Protein AF-A0A7Y0GGA9-F1 (afdb_monomer_lite)

Sequence (198 aa):
MLNADLYSVDFFDLQLRFAAKVAELSGLPFTETVGSHTNIYVRLGMGPRLDHTNPDWLEYVSALATARNPTAWTYEVHRRRAHLPTGPEVAASVGCFSYAHFGPNRVRLHFHAGSHLLESPLSIANESLRRRELTTLLSQVATLGSDVQVVGASWLYNLSSYRRLFPEPYISSLVDVNYLDRRIDSAELLPVLSCCLA

Foldseek 3Di:
DPQLPQDDLVVLVVLLVVLVVVCVVVVDDSLVSSQQVGLLCLLLQVDAHDDPPRPVSVVLSVCLVVDPDNSVSSSVSSVVRSPHDRHADWPDFFVQWTWGDDPDQEIEIDGHQDPDDPDTCLDPVNLVVLLVSVVVRVVVQPVVDLSHWYFYDDPCLVPPSVVVSDDPVQNVQADDDPSPPVVDDPPPHTRTPNDPDD

pLDDT: mean 83.12, std 19.21, range [24.25, 97.88]

Radius of gyration: 18.75 Å; chains: 1; bounding box: 47×40×48 Å

Secondary structure (DSSP, 8-state):
-----PPPHHHHHHHHHHHHHHHHHH---HHHHHHHHSSHHHHTTS-SS--TT-HHHHHHHHHHHH-SSHHHHHHHHHHHHTTS--SSPEEEEETTEEEEE-STTEEEEEE---TT-SS-TTSGGGHHHHHHHHHHHHHHHHTT-TTPEEEE--GGGGSHHHHTTS-HHHHHH-----TT-TT--TTSSS-B------

Structure (mmCIF, N/CA/C/O backbone):
data_AF-A0A7Y0GGA9-F1
#
_entry.id   AF-A0A7Y0GGA9-F1
#
loop_
_atom_site.group_PDB
_atom_site.id
_atom_site.type_symbol
_atom_site.label_atom_id
_atom_site.label_alt_id
_atom_site.label_comp_id
_atom_site.label_asym_id
_atom_site.label_entity_id
_atom_site.label_seq_id
_atom_site.pdbx_PDB_ins_code
_atom_site.Cartn_x
_atom_site.Cartn_y
_atom_site.Cartn_z
_atom_site.occupancy
_atom_site.B_iso_or_equiv
_atom_site.auth_seq_id
_atom_site.auth_comp_id
_atom_site.auth_asym_id
_atom_site.auth_atom_id
_atom_site.pdbx_PDB_model_num
ATOM 1 N N . MET A 1 1 ? 3.619 21.999 4.319 1.00 31.81 1 MET A N 1
ATOM 2 C CA . MET A 1 1 ? 4.298 21.117 3.347 1.00 31.81 1 MET A CA 1
ATOM 3 C C . MET A 1 1 ? 4.645 19.834 4.071 1.00 31.81 1 MET A C 1
ATOM 5 O O . MET A 1 1 ? 5.523 19.864 4.921 1.00 31.81 1 MET A O 1
ATOM 9 N N . LEU A 1 2 ? 3.912 18.750 3.823 1.00 38.50 2 LEU A N 1
ATOM 10 C CA . LEU A 1 2 ? 4.356 17.427 4.258 1.00 38.50 2 LEU A CA 1
ATOM 11 C C . LEU A 1 2 ? 5.571 17.086 3.392 1.00 38.50 2 LEU A C 1
ATOM 13 O O . LEU A 1 2 ? 5.448 17.061 2.168 1.00 38.50 2 LEU A O 1
ATOM 17 N N . ASN A 1 3 ? 6.743 16.911 4.004 1.00 39.84 3 ASN A N 1
ATOM 18 C CA . ASN A 1 3 ? 7.855 16.260 3.321 1.00 39.84 3 ASN A CA 1
ATOM 19 C C . ASN A 1 3 ? 7.324 14.904 2.864 1.00 39.84 3 ASN A C 1
ATOM 21 O O . ASN A 1 3 ? 6.917 14.095 3.693 1.00 39.84 3 ASN A O 1
ATOM 25 N N . ALA A 1 4 ? 7.258 14.683 1.555 1.00 53.88 4 ALA A N 1
ATOM 26 C CA . ALA A 1 4 ? 7.054 13.341 1.055 1.00 53.88 4 ALA A CA 1
ATOM 27 C C . ALA A 1 4 ? 8.272 12.534 1.500 1.00 53.88 4 ALA A C 1
ATOM 29 O O . ALA A 1 4 ? 9.383 12.791 1.029 1.00 53.88 4 ALA A O 1
ATOM 30 N N . ASP A 1 5 ? 8.081 11.632 2.460 1.00 64.88 5 ASP A N 1
ATOM 31 C CA . ASP A 1 5 ? 9.148 10.756 2.921 1.00 64.88 5 ASP A CA 1
ATOM 32 C C . ASP A 1 5 ? 9.685 9.993 1.711 1.00 64.88 5 ASP A C 1
ATOM 34 O O . ASP A 1 5 ? 9.001 9.172 1.090 1.00 64.88 5 ASP A O 1
ATOM 38 N N . LEU A 1 6 ? 10.917 10.319 1.324 1.00 82.50 6 LEU A N 1
ATOM 39 C CA . LEU A 1 6 ? 11.583 9.621 0.243 1.00 82.50 6 LEU A CA 1
ATOM 40 C C . LEU A 1 6 ? 11.847 8.189 0.707 1.00 82.50 6 LEU A C 1
ATOM 42 O O . LEU A 1 6 ? 12.610 7.961 1.644 1.00 82.50 6 LEU A O 1
ATOM 46 N N . TYR A 1 7 ? 11.237 7.218 0.028 1.00 88.69 7 TYR A N 1
ATOM 47 C CA . TYR A 1 7 ? 11.638 5.821 0.154 1.00 88.69 7 TYR A CA 1
ATOM 48 C C . TYR A 1 7 ? 13.129 5.666 -0.139 1.00 88.69 7 TYR A C 1
ATOM 50 O O . TYR A 1 7 ? 13.658 6.331 -1.028 1.00 88.69 7 TYR A O 1
ATOM 58 N N . SER A 1 8 ? 13.802 4.774 0.588 1.00 91.81 8 SER A N 1
ATOM 59 C CA . SER A 1 8 ? 15.215 4.484 0.356 1.00 91.81 8 SER A CA 1
ATOM 60 C C . SER A 1 8 ? 15.437 3.789 -0.991 1.00 91.81 8 SER A C 1
ATOM 62 O O . SER A 1 8 ? 14.533 3.179 -1.565 1.00 91.81 8 SER A O 1
ATOM 64 N N . VAL A 1 9 ? 16.676 3.828 -1.482 1.00 94.56 9 VAL A N 1
ATOM 65 C CA . VAL A 1 9 ? 17.087 3.043 -2.658 1.00 94.56 9 VAL A CA 1
ATOM 66 C C . VAL A 1 9 ? 16.848 1.547 -2.416 1.00 94.56 9 VAL A C 1
ATOM 68 O O . VAL A 1 9 ? 16.294 0.867 -3.280 1.00 94.56 9 VAL A O 1
ATOM 71 N N . ASP A 1 10 ? 17.176 1.060 -1.216 1.00 95.06 10 ASP A N 1
ATOM 72 C CA . ASP A 1 10 ? 17.013 -0.346 -0.821 1.00 95.06 10 ASP A CA 1
ATOM 73 C C . ASP A 1 10 ? 15.551 -0.810 -0.847 1.00 95.06 10 ASP A C 1
ATOM 75 O O . ASP A 1 10 ? 15.268 -1.968 -1.152 1.00 95.06 10 ASP A O 1
ATOM 79 N N . PHE A 1 11 ? 14.599 0.090 -0.579 1.00 94.00 11 PHE A N 1
ATOM 80 C CA . PHE A 1 11 ? 13.177 -0.219 -0.713 1.00 94.00 11 PHE A CA 1
ATOM 81 C C . PHE A 1 11 ? 12.815 -0.584 -2.161 1.00 94.00 11 PHE A C 1
ATOM 83 O O . PHE A 1 11 ? 12.106 -1.565 -2.391 1.00 94.00 11 PHE A O 1
ATOM 90 N N . PHE A 1 12 ? 13.307 0.177 -3.144 1.00 96.31 12 PHE A N 1
ATOM 91 C CA . PHE A 1 12 ? 13.051 -0.114 -4.557 1.00 96.31 12 PHE A CA 1
ATOM 92 C C . PHE A 1 12 ? 13.831 -1.331 -5.044 1.00 96.31 12 PHE A C 1
ATOM 94 O O . PHE A 1 12 ? 13.284 -2.134 -5.796 1.00 96.31 12 PHE A O 1
ATOM 101 N N . ASP A 1 13 ? 15.068 -1.504 -4.583 1.00 97.62 13 ASP A N 1
ATOM 102 C CA . ASP A 1 13 ? 15.868 -2.693 -4.877 1.00 97.62 13 ASP A CA 1
ATOM 103 C C . ASP A 1 13 ? 15.143 -3.977 -4.451 1.00 97.62 13 ASP A C 1
ATOM 105 O O . ASP A 1 13 ? 14.971 -4.892 -5.259 1.00 97.62 13 ASP A O 1
ATOM 109 N N . LEU A 1 14 ? 14.632 -4.015 -3.216 1.00 97.44 14 LEU A N 1
ATOM 110 C CA . LEU A 1 14 ? 13.884 -5.158 -2.700 1.00 97.44 14 LEU A CA 1
ATOM 111 C C . LEU A 1 14 ? 12.649 -5.473 -3.558 1.00 97.44 14 LEU A C 1
ATOM 113 O O . LEU A 1 14 ? 12.418 -6.632 -3.901 1.00 97.44 14 LEU A O 1
ATOM 117 N N . GLN A 1 15 ? 11.874 -4.451 -3.932 1.00 96.88 15 GLN A N 1
ATOM 118 C CA . GLN A 1 15 ? 10.674 -4.612 -4.764 1.00 96.88 15 GLN A CA 1
ATOM 119 C C . GLN A 1 15 ? 11.016 -5.175 -6.149 1.00 96.88 15 GLN A C 1
ATOM 121 O O . GLN A 1 15 ? 10.343 -6.085 -6.631 1.00 96.88 15 GLN A O 1
ATOM 126 N N . LEU A 1 16 ? 12.077 -4.671 -6.785 1.00 97.88 16 LEU A N 1
ATOM 127 C CA . LEU A 1 16 ? 12.509 -5.141 -8.103 1.00 97.88 16 LEU A CA 1
ATOM 128 C C . LEU A 1 16 ? 13.062 -6.569 -8.043 1.00 97.88 16 LEU A C 1
ATOM 130 O O . LEU A 1 16 ? 12.742 -7.378 -8.911 1.00 97.88 16 LEU A O 1
ATOM 134 N N . ARG A 1 17 ? 13.828 -6.924 -7.003 1.00 97.81 17 ARG A N 1
ATOM 135 C CA . ARG A 1 17 ? 14.287 -8.309 -6.792 1.00 97.81 17 ARG A CA 1
ATOM 136 C C . ARG A 1 17 ? 13.120 -9.263 -6.570 1.00 97.81 17 ARG A C 1
ATOM 138 O O . ARG A 1 17 ? 13.115 -10.359 -7.125 1.00 97.81 17 ARG A O 1
ATOM 145 N N . PHE A 1 18 ? 12.119 -8.839 -5.800 1.00 96.62 18 PHE A N 1
ATOM 146 C CA . PHE A 1 18 ? 10.898 -9.612 -5.610 1.00 96.62 18 PHE A CA 1
ATOM 147 C C . PHE A 1 18 ? 10.167 -9.834 -6.941 1.00 96.62 18 PHE A C 1
ATOM 149 O O . PHE A 1 18 ? 9.884 -10.977 -7.295 1.00 96.62 18 PHE A O 1
ATOM 156 N N . ALA A 1 19 ? 9.945 -8.776 -7.727 1.00 95.94 19 ALA A N 1
ATOM 157 C CA . ALA A 1 19 ? 9.321 -8.881 -9.047 1.00 95.94 19 ALA A CA 1
ATOM 158 C C . ALA A 1 19 ? 10.101 -9.795 -10.004 1.00 95.94 19 ALA A C 1
ATOM 160 O O . ALA A 1 19 ? 9.496 -10.587 -10.728 1.00 95.94 19 ALA A O 1
ATOM 161 N N . ALA A 1 20 ? 11.435 -9.727 -9.984 1.00 96.88 20 ALA A N 1
ATOM 162 C CA . ALA A 1 20 ? 12.292 -10.604 -10.775 1.00 96.88 20 ALA A CA 1
ATOM 163 C C . ALA A 1 20 ? 12.118 -12.073 -10.369 1.00 96.88 20 ALA A C 1
ATOM 165 O O . ALA A 1 20 ? 11.975 -12.933 -11.237 1.00 96.88 20 ALA A O 1
ATOM 166 N N . LYS A 1 21 ? 12.046 -12.362 -9.062 1.00 97.56 21 LYS A N 1
ATOM 167 C CA . LYS A 1 21 ? 11.815 -13.731 -8.593 1.00 97.56 21 LYS A CA 1
ATOM 168 C C . LYS A 1 21 ? 10.428 -14.247 -8.974 1.00 97.56 21 LYS A C 1
ATOM 170 O O . LYS A 1 21 ? 10.293 -15.404 -9.359 1.00 97.56 21 LYS A O 1
ATOM 175 N N . VAL A 1 22 ? 9.404 -13.396 -8.909 1.00 94.75 22 VAL A N 1
ATOM 176 C CA . VAL A 1 22 ? 8.057 -13.745 -9.383 1.00 94.75 22 VAL A CA 1
ATOM 177 C C . VAL A 1 22 ? 8.068 -14.037 -10.884 1.00 94.75 22 VAL A C 1
ATOM 179 O O . VAL A 1 22 ? 7.475 -15.028 -11.300 1.00 94.75 22 VAL A O 1
ATOM 182 N N . ALA A 1 23 ? 8.759 -13.229 -11.692 1.00 95.25 23 ALA A N 1
ATOM 183 C CA . ALA A 1 23 ? 8.870 -13.444 -13.137 1.00 95.25 23 ALA A CA 1
ATOM 184 C C . ALA A 1 23 ? 9.525 -14.795 -13.458 1.00 95.25 23 ALA A C 1
ATOM 186 O O . ALA A 1 23 ? 8.991 -15.565 -14.249 1.00 95.25 23 ALA A O 1
ATOM 187 N N . GLU A 1 24 ? 10.623 -15.125 -12.771 1.00 97.38 24 GLU A N 1
ATOM 188 C CA . GLU A 1 24 ? 11.303 -16.420 -12.896 1.00 97.38 24 GLU A CA 1
ATOM 189 C C . GLU A 1 24 ? 10.367 -17.599 -12.583 1.00 97.38 24 GLU A C 1
ATOM 191 O O . GLU A 1 24 ? 10.325 -18.570 -13.333 1.00 97.38 24 GLU A O 1
ATOM 196 N N . LEU A 1 25 ? 9.604 -17.517 -11.487 1.00 95.94 25 LEU A N 1
ATOM 197 C CA . LEU A 1 25 ? 8.751 -18.617 -11.024 1.00 95.94 25 LEU A CA 1
ATOM 198 C C . LEU A 1 25 ? 7.447 -18.768 -11.818 1.00 95.94 25 LEU A C 1
ATOM 200 O O . LEU A 1 25 ? 6.910 -19.869 -11.897 1.00 95.94 25 LEU A O 1
ATOM 204 N N . SER A 1 26 ? 6.915 -17.675 -12.366 1.00 92.75 26 SER A N 1
ATOM 205 C CA . SER A 1 26 ? 5.626 -17.660 -13.075 1.00 92.75 26 SER A CA 1
ATOM 206 C C . SER A 1 26 ? 5.755 -17.713 -14.598 1.00 92.75 26 SER A C 1
ATOM 208 O O . SER A 1 26 ? 4.771 -17.988 -15.279 1.00 92.75 26 SER A O 1
ATOM 210 N N . GLY A 1 27 ? 6.939 -17.419 -15.144 1.00 93.75 27 GLY A N 1
ATOM 211 C CA . GLY A 1 27 ? 7.149 -17.237 -16.581 1.00 93.75 27 GLY A CA 1
ATOM 212 C C . GLY A 1 27 ? 6.591 -15.921 -17.140 1.00 93.75 27 GLY A C 1
ATOM 213 O O . GLY A 1 27 ? 6.660 -15.704 -18.349 1.00 93.75 27 GLY A O 1
ATOM 214 N N . LEU A 1 28 ? 6.046 -15.039 -16.293 1.00 93.31 28 LEU A N 1
ATOM 215 C CA . LEU A 1 28 ? 5.552 -13.726 -16.711 1.00 93.31 28 LEU A CA 1
ATOM 216 C C . LEU A 1 28 ? 6.708 -12.757 -17.028 1.00 93.31 28 LEU A C 1
ATOM 218 O O . LEU A 1 28 ? 7.781 -12.854 -16.425 1.00 93.31 28 LEU A O 1
ATOM 222 N N . PRO A 1 29 ? 6.502 -11.766 -17.917 1.00 94.31 29 PRO A N 1
ATOM 223 C CA . PRO A 1 29 ? 7.487 -10.720 -18.175 1.00 94.31 29 PRO A CA 1
ATOM 224 C C . PRO A 1 29 ? 7.837 -9.915 -16.916 1.00 94.31 29 PRO A C 1
ATOM 226 O O . PRO A 1 29 ? 6.960 -9.515 -16.153 1.00 94.31 29 PRO A O 1
ATOM 229 N N . PHE A 1 30 ? 9.118 -9.578 -16.739 1.00 94.88 30 PHE A N 1
ATOM 230 C CA . PHE A 1 30 ? 9.590 -8.798 -15.585 1.00 94.88 30 PHE A CA 1
ATOM 231 C C . PHE A 1 30 ? 8.845 -7.465 -15.400 1.00 94.88 30 PHE A C 1
ATOM 233 O O . PHE A 1 30 ? 8.456 -7.111 -14.294 1.00 94.88 30 PHE A O 1
ATOM 240 N N . THR A 1 31 ? 8.599 -6.718 -16.475 1.00 92.50 31 THR A N 1
ATOM 241 C CA . THR A 1 31 ? 7.868 -5.442 -16.399 1.00 92.50 31 THR A CA 1
ATOM 242 C C . THR A 1 31 ? 6.407 -5.626 -15.986 1.00 92.50 31 THR A C 1
ATOM 244 O O . THR A 1 31 ? 5.852 -4.783 -15.277 1.00 92.50 31 THR A O 1
ATOM 247 N N . GLU A 1 32 ? 5.794 -6.749 -16.365 1.00 92.44 32 GLU A N 1
ATOM 248 C CA . GLU A 1 32 ? 4.447 -7.112 -15.937 1.00 92.44 32 GLU A CA 1
ATOM 249 C C . GLU A 1 32 ? 4.421 -7.441 -14.443 1.00 92.44 32 GLU A C 1
ATOM 251 O O . GLU A 1 32 ? 3.549 -6.943 -13.724 1.00 92.44 32 GLU A O 1
ATOM 256 N N . THR A 1 33 ? 5.396 -8.205 -13.939 1.00 94.06 33 THR A N 1
ATOM 257 C CA . THR A 1 33 ? 5.481 -8.533 -12.507 1.00 94.06 33 THR A CA 1
ATOM 258 C C . THR A 1 33 ? 5.815 -7.316 -11.652 1.00 94.06 33 THR A C 1
ATOM 260 O O . THR A 1 33 ? 5.278 -7.188 -10.553 1.00 94.06 33 THR A O 1
ATOM 263 N N . VAL A 1 34 ? 6.604 -6.364 -12.161 1.00 95.62 34 VAL A N 1
ATOM 264 C CA . VAL A 1 34 ? 6.869 -5.087 -11.479 1.00 95.62 34 VAL A CA 1
ATOM 265 C C . VAL A 1 34 ? 5.568 -4.323 -11.224 1.00 95.62 34 VAL A C 1
ATOM 267 O O . VAL A 1 34 ? 5.341 -3.876 -10.102 1.00 95.62 34 VAL A O 1
ATOM 270 N N . GLY A 1 35 ? 4.669 -4.220 -12.205 1.00 91.56 35 GLY A N 1
ATOM 271 C CA . GLY A 1 35 ? 3.373 -3.560 -12.002 1.00 91.56 35 GLY A CA 1
ATOM 272 C C . GLY A 1 35 ? 2.405 -4.370 -11.149 1.00 91.56 35 GLY A C 1
ATOM 273 O O . GLY A 1 35 ? 1.732 -3.833 -10.271 1.00 91.56 35 GLY A O 1
ATOM 274 N N . SER A 1 36 ? 2.304 -5.668 -11.420 1.00 88.81 36 SER A N 1
ATOM 275 C CA . SER A 1 36 ? 1.258 -6.504 -10.836 1.00 88.81 36 SER A CA 1
ATOM 276 C C . SER A 1 36 ? 1.584 -7.021 -9.435 1.00 88.81 36 SER A C 1
ATOM 278 O O . SER A 1 36 ? 0.664 -7.204 -8.645 1.00 88.81 36 SER A O 1
ATOM 280 N N . HIS A 1 37 ? 2.850 -7.202 -9.075 1.00 90.06 37 HIS A N 1
ATOM 281 C CA . HIS A 1 37 ? 3.231 -7.841 -7.810 1.00 90.06 37 HIS A CA 1
ATOM 282 C C . HIS A 1 37 ? 3.946 -6.904 -6.836 1.00 90.06 37 HIS A C 1
ATOM 284 O O . HIS A 1 37 ? 4.253 -7.304 -5.717 1.00 90.06 37 HIS A O 1
ATOM 290 N N . THR A 1 38 ? 4.185 -5.650 -7.218 1.00 93.19 38 THR A N 1
ATOM 291 C CA . THR A 1 38 ? 4.813 -4.658 -6.339 1.00 93.19 38 THR A CA 1
ATOM 292 C C . THR A 1 38 ? 3.939 -3.421 -6.191 1.00 93.19 38 THR A C 1
ATOM 294 O O . THR A 1 38 ? 2.960 -3.223 -6.907 1.00 93.19 38 THR A O 1
ATOM 297 N N . ASN A 1 39 ? 4.333 -2.539 -5.275 1.00 89.06 39 ASN A N 1
ATOM 298 C CA . ASN A 1 39 ? 3.688 -1.239 -5.111 1.00 89.06 39 ASN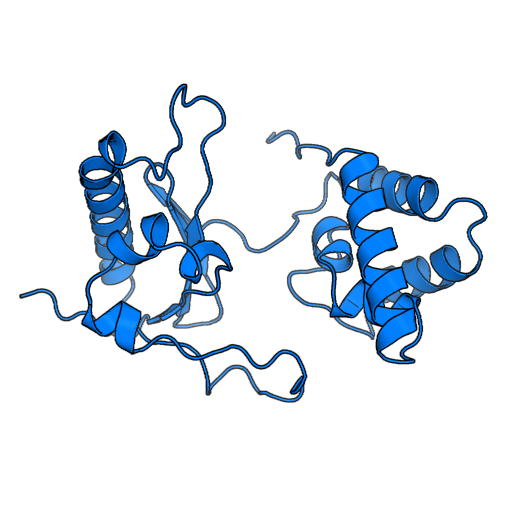 A CA 1
ATOM 299 C C . ASN A 1 39 ? 4.361 -0.126 -5.933 1.00 89.06 39 ASN A C 1
ATOM 301 O O . ASN A 1 39 ? 4.064 1.043 -5.694 1.00 89.06 39 ASN A O 1
ATOM 305 N N . ILE A 1 40 ? 5.263 -0.447 -6.872 1.00 94.62 40 ILE A N 1
ATOM 306 C CA . ILE A 1 40 ? 6.051 0.554 -7.610 1.00 94.62 40 ILE A CA 1
ATOM 307 C C . ILE A 1 40 ? 5.149 1.565 -8.323 1.00 94.62 40 ILE A C 1
ATOM 309 O O . ILE A 1 40 ? 5.354 2.758 -8.138 1.00 94.62 40 ILE A O 1
ATOM 313 N N . TYR A 1 41 ? 4.098 1.131 -9.025 1.00 94.31 41 TYR A N 1
ATOM 314 C CA . TYR A 1 41 ? 3.152 2.040 -9.695 1.00 94.31 41 TYR A CA 1
ATOM 315 C C . TYR A 1 41 ? 2.614 3.135 -8.755 1.00 94.31 41 TYR A C 1
ATOM 317 O O . TYR A 1 41 ? 2.662 4.330 -9.049 1.00 94.31 41 TYR A O 1
ATOM 325 N N . VAL A 1 42 ? 2.150 2.724 -7.571 1.00 89.62 42 VAL A N 1
ATOM 326 C CA . VAL A 1 42 ? 1.587 3.636 -6.568 1.00 89.62 42 VAL A CA 1
ATOM 327 C C . VAL A 1 42 ? 2.679 4.512 -5.955 1.00 89.62 42 VAL A C 1
ATOM 329 O O . VAL A 1 42 ? 2.461 5.702 -5.738 1.00 89.62 42 VAL A O 1
ATOM 332 N N . ARG A 1 43 ? 3.864 3.948 -5.682 1.00 91.25 43 ARG A N 1
ATOM 333 C CA . ARG A 1 43 ? 4.995 4.679 -5.083 1.00 91.25 43 ARG A CA 1
ATOM 334 C C . ARG A 1 43 ? 5.643 5.677 -6.025 1.00 91.25 43 ARG A C 1
ATOM 336 O O . ARG A 1 43 ? 6.183 6.663 -5.547 1.00 91.25 43 ARG A O 1
ATOM 343 N N . LEU A 1 44 ? 5.521 5.472 -7.329 1.00 93.56 44 LEU A N 1
ATOM 344 C CA . LEU A 1 44 ? 5.900 6.461 -8.327 1.00 93.56 44 LEU A CA 1
ATOM 345 C C . LEU A 1 44 ? 4.800 7.507 -8.568 1.00 93.56 44 LEU A C 1
ATOM 347 O O . LEU A 1 44 ? 4.965 8.351 -9.438 1.00 93.56 44 LEU A O 1
ATOM 351 N N . GLY A 1 45 ? 3.680 7.488 -7.838 1.00 90.88 45 GLY A N 1
ATOM 352 C CA . GLY A 1 45 ? 2.631 8.504 -7.978 1.00 90.88 45 GLY A CA 1
ATOM 353 C C . GLY A 1 45 ? 1.923 8.447 -9.334 1.00 90.88 45 GLY A C 1
ATOM 354 O O . GLY A 1 45 ? 1.626 9.484 -9.920 1.00 90.88 45 GLY A O 1
ATOM 355 N N . MET A 1 46 ? 1.707 7.247 -9.882 1.00 91.88 46 MET A N 1
ATOM 356 C CA . MET A 1 46 ? 0.972 7.049 -11.145 1.00 91.88 46 MET A CA 1
ATOM 357 C C . MET A 1 46 ? -0.522 6.771 -10.913 1.00 91.88 46 MET A C 1
ATOM 359 O O . MET A 1 46 ? -1.285 6.567 -11.851 1.00 91.88 46 MET A O 1
ATOM 363 N N . GLY A 1 47 ? -0.963 6.783 -9.654 1.00 86.69 47 GLY A N 1
ATOM 364 C CA . GLY A 1 47 ? -2.355 6.594 -9.256 1.00 86.69 47 GLY A CA 1
ATOM 365 C C . GLY A 1 47 ? -2.533 5.489 -8.211 1.00 86.69 47 GLY A C 1
ATOM 366 O O . GLY A 1 47 ? -1.569 4.833 -7.810 1.00 86.69 47 GLY A O 1
ATOM 367 N N . PRO A 1 48 ? -3.773 5.271 -7.741 1.00 78.19 48 PRO A N 1
ATOM 368 C CA . PRO A 1 48 ? -4.062 4.346 -6.643 1.00 78.19 48 PRO A CA 1
ATOM 369 C C . PRO A 1 48 ? -4.128 2.873 -7.073 1.00 78.19 48 PRO A C 1
ATOM 371 O O . PRO A 1 48 ? -4.108 1.987 -6.217 1.00 78.19 48 PRO A O 1
ATOM 374 N N . ARG A 1 49 ? -4.240 2.597 -8.377 1.00 82.44 49 ARG A N 1
ATOM 375 C CA . ARG A 1 49 ? -4.286 1.251 -8.960 1.00 82.44 49 ARG A CA 1
ATOM 376 C C . ARG A 1 49 ? -3.539 1.240 -10.282 1.00 82.44 49 ARG A C 1
ATOM 378 O O . ARG A 1 49 ? -3.597 2.227 -11.006 1.00 82.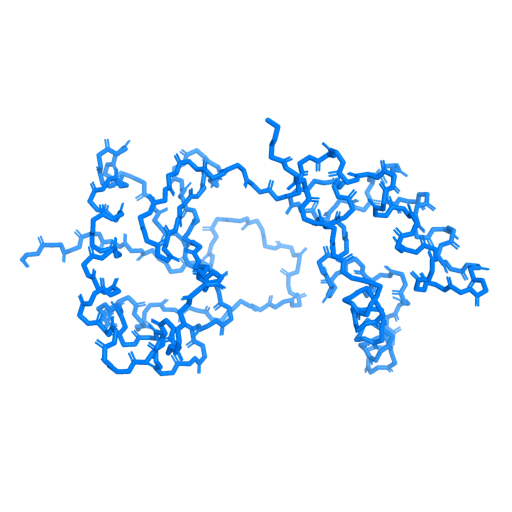44 49 ARG A O 1
ATOM 385 N N . LEU A 1 50 ? -2.883 0.117 -10.568 1.00 87.38 50 LEU A N 1
ATOM 386 C CA . L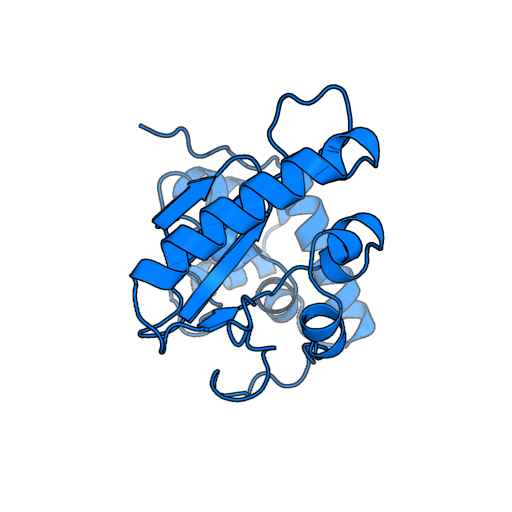EU A 1 50 ? -2.193 -0.110 -11.832 1.00 87.38 50 LEU A CA 1
ATOM 387 C C . LEU A 1 50 ? -3.164 0.065 -13.000 1.00 87.38 50 LEU A C 1
ATOM 389 O O . LEU A 1 50 ? -4.143 -0.672 -13.107 1.00 87.38 50 LEU A O 1
ATOM 393 N N . ASP A 1 51 ? -2.840 1.006 -13.873 1.00 90.12 51 ASP A N 1
ATOM 394 C CA . ASP A 1 51 ? -3.453 1.171 -15.179 1.00 90.12 51 ASP A CA 1
ATOM 395 C C . ASP A 1 51 ? -2.379 0.903 -16.236 1.00 90.12 51 ASP A C 1
ATOM 397 O O . ASP A 1 51 ? -1.400 1.641 -16.360 1.00 90.12 51 ASP A O 1
ATOM 401 N N . HIS A 1 52 ? -2.554 -0.184 -16.987 1.00 89.31 52 HIS A N 1
ATOM 402 C CA . HIS A 1 52 ? -1.620 -0.590 -18.037 1.00 89.31 52 HIS A CA 1
ATOM 403 C C . HIS A 1 52 ? -1.606 0.375 -19.229 1.00 89.31 52 HIS A C 1
ATOM 405 O O . HIS A 1 52 ? -0.694 0.304 -20.047 1.00 89.31 52 HIS A O 1
ATOM 411 N N . THR A 1 53 ? -2.593 1.267 -19.328 1.00 93.25 53 THR A N 1
ATOM 412 C CA . THR A 1 53 ? -2.691 2.284 -20.378 1.00 93.25 53 THR A CA 1
ATOM 413 C C . THR A 1 53 ? -2.128 3.640 -19.953 1.00 93.25 53 THR A C 1
ATOM 415 O O . THR A 1 53 ? -2.026 4.541 -20.784 1.00 93.25 53 THR A O 1
ATOM 418 N N . ASN A 1 54 ? -1.708 3.791 -18.689 1.00 94.19 54 ASN A N 1
ATOM 419 C CA . ASN A 1 54 ? -1.130 5.034 -18.197 1.00 94.19 54 ASN A CA 1
ATOM 420 C C . ASN A 1 54 ? 0.186 5.352 -18.944 1.00 94.19 54 ASN A C 1
ATOM 422 O O . ASN A 1 54 ? 1.122 4.546 -18.893 1.00 94.19 54 ASN A O 1
ATOM 426 N N . PRO A 1 55 ? 0.300 6.519 -19.607 1.00 96.62 55 PRO A N 1
ATOM 427 C CA . PRO A 1 55 ? 1.483 6.869 -20.391 1.00 96.62 55 PRO A CA 1
ATOM 428 C C . PRO A 1 55 ? 2.762 6.955 -19.546 1.00 96.62 55 PRO A C 1
ATOM 430 O O . PRO A 1 55 ? 3.800 6.463 -19.984 1.00 96.62 55 PRO A O 1
ATOM 433 N N . ASP A 1 56 ? 2.686 7.479 -18.317 1.00 96.00 56 ASP A N 1
ATOM 434 C CA . ASP A 1 56 ? 3.834 7.550 -17.402 1.00 96.00 56 ASP A CA 1
ATOM 435 C C . ASP A 1 56 ? 4.328 6.147 -17.023 1.00 96.00 56 ASP A C 1
ATOM 437 O O . ASP A 1 56 ? 5.529 5.905 -16.873 1.00 96.00 56 ASP A O 1
ATOM 441 N N . TRP A 1 57 ? 3.393 5.207 -16.857 1.00 96.62 57 TRP A N 1
ATOM 442 C CA . TRP A 1 57 ? 3.718 3.818 -16.551 1.00 96.62 57 TRP A CA 1
ATOM 443 C C . TRP A 1 57 ? 4.383 3.126 -17.736 1.00 96.62 57 TRP A C 1
ATOM 445 O O . TRP A 1 57 ? 5.405 2.465 -17.556 1.00 96.62 57 TRP A O 1
ATOM 455 N N . LEU A 1 58 ? 3.832 3.306 -18.940 1.00 96.75 58 LEU A N 1
ATOM 456 C CA . LEU A 1 58 ? 4.383 2.757 -20.178 1.00 96.75 58 LEU A CA 1
ATOM 457 C C . LEU A 1 58 ? 5.805 3.273 -20.440 1.00 96.75 58 LEU A C 1
ATOM 459 O O . LEU A 1 58 ? 6.698 2.479 -20.747 1.00 96.75 58 LEU A O 1
ATOM 463 N N . GLU A 1 59 ? 6.041 4.573 -20.250 1.00 97.06 59 GLU A N 1
ATOM 464 C CA . GLU A 1 59 ? 7.377 5.168 -20.345 1.00 97.06 59 GLU A CA 1
ATOM 465 C C . GLU A 1 59 ? 8.331 4.553 -19.312 1.00 97.06 59 GLU A C 1
ATOM 467 O O . GLU A 1 59 ? 9.430 4.105 -19.656 1.00 97.06 59 GLU A O 1
ATOM 472 N N . TYR A 1 60 ? 7.891 4.464 -18.053 1.00 97.69 60 TYR A N 1
ATOM 473 C CA . TYR A 1 60 ? 8.689 3.894 -16.974 1.00 97.69 60 TYR A CA 1
ATOM 474 C C . TYR A 1 60 ? 9.108 2.448 -17.259 1.00 97.69 60 TYR A C 1
ATOM 476 O O . TYR A 1 60 ? 10.298 2.140 -17.153 1.00 97.69 60 TYR A O 1
ATOM 484 N N . VAL A 1 61 ? 8.176 1.563 -17.634 1.00 96.25 61 VAL A N 1
ATOM 485 C CA . VAL A 1 61 ? 8.498 0.145 -17.868 1.00 96.25 61 VAL A CA 1
ATOM 486 C C . VAL A 1 61 ? 9.341 -0.063 -19.124 1.00 96.25 61 VAL A C 1
ATOM 488 O O . VAL A 1 61 ? 10.206 -0.939 -19.126 1.00 96.25 61 VAL A O 1
ATOM 491 N N . SER A 1 62 ? 9.156 0.764 -20.158 1.00 95.81 62 SER A N 1
ATOM 492 C CA . SER A 1 62 ? 10.002 0.743 -21.357 1.00 95.81 62 SER A CA 1
ATOM 493 C C . SER A 1 62 ? 11.450 1.111 -21.021 1.00 95.81 62 SER A C 1
ATOM 495 O O . SER A 1 62 ? 12.389 0.433 -21.444 1.00 95.81 62 SER A O 1
ATOM 497 N N . ALA A 1 63 ? 11.651 2.160 -20.220 1.00 96.19 63 ALA A N 1
ATOM 498 C CA . ALA A 1 63 ? 12.981 2.551 -19.764 1.00 96.19 63 ALA A CA 1
ATOM 499 C C . ALA A 1 63 ? 13.582 1.519 -18.794 1.00 96.19 63 ALA A C 1
ATOM 501 O O . ALA A 1 63 ? 14.763 1.186 -18.895 1.00 96.19 63 ALA A O 1
ATOM 502 N N . LEU A 1 64 ? 12.770 0.954 -17.895 1.00 96.50 64 LEU A N 1
ATOM 503 C CA . LEU A 1 64 ? 13.195 -0.070 -16.940 1.00 96.50 64 LEU A CA 1
ATOM 504 C C . LEU A 1 64 ? 13.739 -1.321 -17.644 1.00 96.50 64 LEU A C 1
ATOM 506 O O . LEU A 1 64 ? 14.762 -1.853 -17.220 1.00 96.50 64 LEU A O 1
ATOM 510 N N . ALA A 1 65 ? 13.096 -1.758 -18.732 1.00 92.56 65 ALA A N 1
ATOM 511 C CA . ALA A 1 65 ? 13.486 -2.949 -19.491 1.00 92.56 65 ALA A CA 1
ATOM 512 C C . ALA A 1 65 ? 14.895 -2.866 -20.104 1.00 92.56 65 ALA A C 1
ATOM 514 O O . ALA A 1 65 ? 15.503 -3.893 -20.394 1.00 92.56 65 ALA A O 1
ATOM 515 N N . THR A 1 66 ? 15.420 -1.654 -20.301 1.00 94.06 66 THR A N 1
ATOM 516 C CA . THR A 1 66 ? 16.735 -1.411 -20.917 1.00 94.06 66 THR A CA 1
ATOM 517 C C . THR A 1 66 ? 17.742 -0.783 -19.948 1.00 94.06 66 THR A C 1
ATOM 519 O O . THR A 1 66 ? 18.901 -0.549 -20.302 1.00 94.06 66 THR A O 1
ATOM 522 N N . ALA A 1 67 ? 17.331 -0.515 -18.707 1.00 94.62 67 ALA A N 1
ATOM 523 C CA . ALA A 1 67 ? 18.159 0.156 -17.722 1.00 94.62 67 ALA A CA 1
ATOM 524 C C . ALA A 1 67 ? 19.329 -0.735 -17.279 1.00 94.62 67 ALA A C 1
ATOM 526 O O . ALA A 1 67 ? 19.140 -1.819 -16.735 1.00 94.62 67 ALA A O 1
ATOM 527 N N . ARG A 1 68 ? 20.562 -0.223 -17.406 1.00 94.69 68 ARG A N 1
ATOM 528 C CA . ARG A 1 68 ? 21.766 -0.885 -16.862 1.00 94.69 68 ARG A CA 1
ATOM 529 C C . ARG A 1 68 ? 21.714 -1.064 -15.343 1.00 94.69 68 ARG A C 1
ATOM 531 O O . ARG A 1 68 ? 22.303 -1.997 -14.815 1.00 94.69 68 ARG A O 1
ATOM 538 N N . ASN A 1 69 ? 21.035 -0.150 -14.650 1.00 96.44 69 ASN A N 1
ATOM 539 C CA . ASN A 1 69 ? 20.792 -0.225 -13.214 1.00 96.44 69 ASN A CA 1
ATOM 540 C C . ASN A 1 69 ? 19.306 0.080 -12.932 1.00 96.44 69 ASN A C 1
ATOM 542 O O . ASN A 1 69 ? 18.950 1.247 -12.739 1.00 96.44 69 ASN A O 1
ATOM 546 N N . PRO A 1 70 ? 18.436 -0.950 -12.936 1.00 96.19 70 PRO A N 1
ATOM 547 C CA . PRO A 1 70 ? 16.992 -0.802 -12.728 1.00 96.19 70 PRO A CA 1
ATOM 548 C C . PRO A 1 70 ? 16.621 -0.133 -11.398 1.00 96.19 70 PRO A C 1
ATOM 550 O O . PRO A 1 70 ? 15.699 0.685 -11.348 1.00 96.19 70 PRO A O 1
ATOM 553 N N . THR A 1 71 ? 17.365 -0.438 -10.331 1.00 97.50 71 THR A N 1
ATOM 554 C CA . THR A 1 71 ? 17.175 0.143 -8.996 1.00 97.50 71 THR A CA 1
ATOM 555 C C . THR A 1 71 ? 17.448 1.643 -9.005 1.00 97.50 71 THR A C 1
ATOM 557 O O . THR A 1 71 ? 16.593 2.429 -8.597 1.00 97.50 71 THR A O 1
ATOM 560 N N . ALA A 1 72 ? 18.613 2.061 -9.511 1.00 96.56 72 ALA A N 1
ATOM 561 C CA . ALA A 1 72 ? 18.973 3.476 -9.573 1.00 96.56 72 ALA A CA 1
ATOM 562 C C . ALA A 1 72 ? 18.020 4.266 -10.482 1.00 96.56 72 ALA A C 1
ATOM 564 O O . ALA A 1 72 ? 17.622 5.376 -10.134 1.00 96.56 72 ALA A O 1
ATOM 565 N N . TRP A 1 73 ? 17.611 3.675 -11.610 1.00 97.12 73 TRP A N 1
ATOM 566 C CA . TRP A 1 73 ? 16.607 4.262 -12.497 1.00 97.12 73 TRP A CA 1
ATOM 567 C C . TRP A 1 73 ? 15.273 4.486 -11.777 1.00 97.12 73 TRP A C 1
ATOM 569 O O . TRP A 1 73 ? 14.749 5.597 -11.768 1.00 97.12 73 TRP A O 1
ATOM 579 N N . THR A 1 74 ? 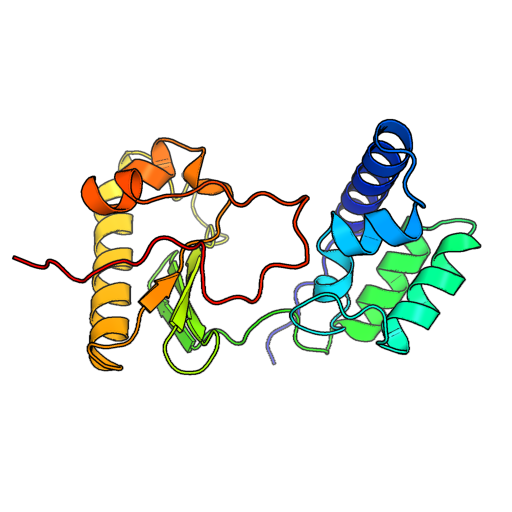14.751 3.454 -11.114 1.00 97.56 74 THR A N 1
ATOM 580 C CA . THR A 1 74 ? 13.470 3.537 -10.397 1.00 97.56 74 THR A CA 1
ATOM 581 C C . THR A 1 74 ? 13.519 4.562 -9.268 1.00 97.56 74 THR A C 1
ATOM 583 O O . THR A 1 74 ? 12.584 5.345 -9.108 1.00 97.56 74 THR A O 1
ATOM 586 N N . TYR A 1 75 ? 14.625 4.615 -8.522 1.00 96.88 75 TYR A N 1
ATOM 587 C CA . TYR A 1 75 ? 14.815 5.611 -7.472 1.00 96.88 75 TYR A CA 1
ATOM 588 C C . TYR A 1 75 ? 14.874 7.047 -8.017 1.00 96.88 75 TYR A C 1
ATOM 590 O O . TYR A 1 75 ? 14.307 7.958 -7.418 1.00 96.88 75 TYR A O 1
ATOM 598 N N . GLU A 1 76 ? 15.511 7.269 -9.168 1.00 96.38 76 GLU A N 1
ATOM 599 C CA . GLU A 1 76 ? 15.533 8.583 -9.820 1.00 96.38 76 GLU A CA 1
ATOM 600 C C . GLU A 1 76 ? 14.124 9.026 -10.243 1.00 96.38 76 GLU A C 1
ATOM 602 O O . GLU A 1 76 ? 13.742 10.174 -10.004 1.00 96.38 76 GLU A O 1
ATOM 607 N N . VAL A 1 77 ? 13.327 8.114 -10.811 1.00 96.44 77 VAL A N 1
ATOM 608 C CA . VAL A 1 77 ? 11.923 8.385 -11.162 1.00 96.44 77 VAL A CA 1
ATOM 609 C C . VAL A 1 77 ? 11.112 8.720 -9.909 1.00 96.44 77 VAL A C 1
ATOM 611 O O . VAL A 1 77 ? 10.393 9.720 -9.903 1.00 96.44 77 VAL A O 1
ATOM 614 N N . HIS A 1 78 ? 11.282 7.956 -8.823 1.00 95.00 78 HIS A N 1
ATOM 615 C CA . HIS A 1 78 ? 10.668 8.255 -7.524 1.00 95.00 78 HIS A CA 1
ATOM 616 C C . HIS A 1 78 ? 11.038 9.656 -7.039 1.00 95.00 78 HIS A C 1
ATOM 618 O O . HIS A 1 78 ? 10.161 10.453 -6.723 1.00 95.00 78 HIS A O 1
ATOM 624 N N . ARG A 1 79 ? 12.328 10.007 -7.051 1.00 95.06 79 ARG A N 1
ATOM 625 C CA . ARG A 1 79 ? 12.801 11.312 -6.573 1.00 95.06 79 ARG A CA 1
ATOM 626 C C . ARG A 1 79 ? 12.194 12.472 -7.367 1.00 95.06 79 ARG A C 1
ATOM 628 O O . ARG A 1 79 ? 11.834 13.486 -6.776 1.00 95.06 79 ARG A O 1
ATOM 635 N N . ARG A 1 80 ? 12.041 12.328 -8.688 1.00 94.75 80 ARG A N 1
ATOM 636 C CA . ARG A 1 80 ? 11.389 13.338 -9.548 1.00 94.75 80 ARG A CA 1
ATOM 637 C C . ARG A 1 80 ? 9.898 13.477 -9.259 1.00 94.75 80 ARG A C 1
ATOM 639 O O . ARG A 1 80 ? 9.354 14.573 -9.358 1.00 94.75 80 ARG A O 1
ATOM 646 N N . ARG A 1 81 ? 9.247 12.376 -8.889 1.00 93.00 81 ARG A N 1
ATOM 647 C CA . ARG A 1 81 ? 7.798 12.289 -8.670 1.00 93.00 81 ARG A CA 1
ATOM 648 C C . ARG A 1 81 ? 7.396 12.362 -7.197 1.00 93.00 81 ARG A C 1
ATOM 650 O O . ARG A 1 81 ? 6.213 12.297 -6.902 1.00 93.00 81 ARG A O 1
ATOM 657 N N . ALA A 1 82 ? 8.342 12.572 -6.281 1.00 88.25 82 ALA A N 1
ATOM 658 C CA . ALA A 1 82 ? 8.100 12.573 -4.837 1.00 88.25 82 ALA A CA 1
ATOM 659 C C . ALA A 1 82 ? 7.078 13.627 -4.377 1.00 88.25 82 ALA A C 1
ATOM 661 O O . ALA A 1 82 ? 6.455 13.469 -3.337 1.00 88.25 82 ALA A O 1
ATOM 662 N N . HIS A 1 83 ? 6.893 14.698 -5.148 1.00 86.31 83 HIS A N 1
ATOM 663 C CA . HIS A 1 83 ? 5.897 15.731 -4.869 1.00 86.31 83 HIS A CA 1
ATOM 664 C C . HIS A 1 83 ? 4.462 15.312 -5.232 1.00 86.31 83 HIS A C 1
ATOM 666 O O . HIS A 1 83 ? 3.516 15.987 -4.830 1.00 86.31 83 HIS A O 1
ATOM 672 N N . LEU A 1 84 ? 4.289 14.236 -6.004 1.00 87.88 84 LEU A N 1
ATOM 673 C CA . LEU A 1 84 ? 2.978 13.722 -6.375 1.00 87.88 84 LEU A CA 1
ATOM 674 C C . LEU A 1 84 ? 2.397 12.891 -5.223 1.00 87.88 84 LEU A C 1
ATOM 676 O O . LEU A 1 84 ? 3.128 12.137 -4.573 1.00 87.88 84 LEU A O 1
ATOM 680 N N . PRO A 1 85 ? 1.082 12.984 -4.969 1.00 77.56 85 PRO A N 1
ATOM 681 C CA . PRO A 1 85 ? 0.440 12.171 -3.949 1.00 77.56 85 PRO A CA 1
ATOM 682 C C . PRO A 1 85 ? 0.585 10.682 -4.288 1.00 77.56 85 PRO A C 1
ATOM 684 O O . PRO A 1 85 ? 0.320 10.248 -5.411 1.00 77.56 85 PRO A O 1
ATOM 687 N N . THR A 1 86 ? 0.995 9.886 -3.298 1.00 75.81 86 THR A N 1
ATOM 688 C CA . THR A 1 86 ? 1.084 8.428 -3.432 1.00 75.81 86 THR A CA 1
ATOM 689 C C . THR A 1 86 ? 0.001 7.767 -2.584 1.00 75.81 86 THR A C 1
ATOM 691 O O . THR A 1 86 ? 0.007 7.850 -1.358 1.00 75.81 86 THR A O 1
ATOM 694 N N . GLY A 1 87 ? -0.934 7.079 -3.242 1.00 70.12 87 GLY A N 1
ATOM 695 C CA . GLY A 1 87 ? -2.043 6.389 -2.578 1.00 70.12 87 GLY A CA 1
ATOM 696 C C . GLY A 1 87 ? -3.267 7.273 -2.288 1.00 70.12 87 GLY A C 1
ATOM 697 O O . GLY A 1 87 ? -3.310 8.432 -2.697 1.00 70.12 87 GLY A O 1
ATOM 698 N N . PRO A 1 88 ? -4.305 6.697 -1.656 1.00 69.31 88 PRO A N 1
ATOM 699 C CA . PRO A 1 88 ? -5.544 7.408 -1.364 1.00 69.31 88 PRO A CA 1
ATOM 700 C C . PRO A 1 88 ? -5.346 8.448 -0.254 1.00 69.31 88 PRO A C 1
ATOM 702 O O . PRO A 1 88 ? -4.551 8.247 0.666 1.00 69.31 88 PRO A O 1
ATOM 705 N N . GLU A 1 89 ? -6.095 9.547 -0.335 1.00 80.38 89 GLU A N 1
ATOM 706 C CA . GLU A 1 89 ? -6.088 10.601 0.678 1.00 80.38 89 GLU A CA 1
ATOM 707 C C . GLU A 1 89 ? -6.686 10.087 1.993 1.00 80.38 89 GLU A C 1
ATOM 709 O O . GLU A 1 89 ? -7.782 9.521 2.025 1.00 80.38 89 GLU A O 1
ATOM 714 N N . VAL A 1 90 ? -5.941 10.265 3.084 1.00 86.62 90 VAL A N 1
ATOM 715 C CA . VAL A 1 90 ? -6.390 9.878 4.422 1.00 86.62 90 VAL A CA 1
ATOM 716 C C . VAL A 1 90 ? -7.466 10.856 4.879 1.00 86.62 90 VAL A C 1
ATOM 718 O O . VAL A 1 90 ? -7.194 12.041 5.040 1.00 86.62 90 VAL A O 1
ATOM 721 N N . ALA A 1 91 ? -8.670 10.345 5.120 1.00 91.12 91 ALA A N 1
ATOM 722 C CA . ALA A 1 91 ? -9.809 11.142 5.560 1.00 91.12 91 ALA A CA 1
ATOM 723 C C . ALA A 1 91 ? -9.736 11.457 7.061 1.00 91.12 91 ALA A C 1
ATOM 725 O O . ALA A 1 91 ? -9.988 12.585 7.478 1.00 91.12 91 ALA A O 1
ATOM 726 N N . ALA A 1 92 ? -9.358 10.474 7.882 1.00 93.19 92 ALA A N 1
ATOM 727 C CA . ALA A 1 92 ? -9.124 10.673 9.309 1.00 93.19 92 ALA A CA 1
ATOM 728 C C . ALA A 1 92 ? -8.149 9.636 9.875 1.00 93.19 92 ALA A C 1
ATOM 730 O O . ALA A 1 92 ? -8.007 8.534 9.338 1.00 93.19 92 ALA A O 1
ATOM 731 N N . SER A 1 93 ? -7.528 9.987 11.003 1.00 94.12 93 SER A N 1
ATOM 732 C CA . SER A 1 93 ? -6.596 9.137 11.745 1.00 94.12 93 SER A CA 1
ATOM 733 C C . SER A 1 93 ? -6.863 9.216 13.245 1.00 94.12 93 SER A C 1
ATOM 735 O O . SER A 1 93 ? -7.091 10.296 13.788 1.00 94.12 93 SER A O 1
ATOM 737 N N . VAL A 1 94 ? -6.763 8.077 13.926 1.00 94.06 94 VAL A N 1
ATOM 738 C CA . VAL A 1 94 ? -6.785 7.952 15.384 1.00 94.06 94 VAL A CA 1
ATOM 739 C C . VAL A 1 94 ? -5.660 7.005 15.793 1.00 94.06 94 VAL A C 1
ATOM 741 O O . VAL A 1 94 ? -5.721 5.799 15.551 1.00 94.06 94 VAL A O 1
ATOM 744 N N . GLY A 1 95 ? -4.616 7.553 16.420 1.00 92.31 95 GLY A N 1
ATOM 745 C CA . GLY A 1 95 ? -3.449 6.781 16.847 1.00 92.31 95 GLY A CA 1
ATOM 746 C C . GLY A 1 95 ? -2.805 6.008 15.693 1.00 92.31 95 GLY A C 1
ATOM 747 O O . GLY A 1 95 ? -2.352 6.613 14.725 1.00 92.31 95 GLY A O 1
ATOM 748 N N . CYS A 1 96 ? -2.757 4.676 15.794 1.00 93.06 96 CYS A N 1
ATOM 749 C CA . CYS A 1 96 ? -2.162 3.817 14.760 1.00 93.06 96 CYS A CA 1
ATOM 750 C C . CYS A 1 96 ? -3.110 3.482 13.597 1.00 93.06 96 CYS A C 1
ATOM 752 O O . CYS A 1 96 ? -2.702 2.774 12.675 1.00 93.06 96 CYS A O 1
ATOM 754 N N . PHE A 1 97 ? -4.364 3.933 13.634 1.00 93.50 97 PHE A N 1
ATOM 755 C CA . PHE A 1 97 ? -5.363 3.617 12.619 1.00 93.50 97 PHE A CA 1
ATOM 756 C C . PHE A 1 97 ? -5.766 4.853 11.829 1.00 93.50 97 PHE A C 1
ATOM 758 O O . PHE A 1 97 ? -5.840 5.957 12.362 1.00 93.50 97 PHE A O 1
ATOM 765 N N . SER A 1 98 ? -6.082 4.654 10.558 1.00 93.12 98 SER A N 1
ATOM 766 C CA . SER A 1 98 ? -6.660 5.683 9.702 1.00 93.12 98 SER A CA 1
ATOM 767 C C . SER A 1 98 ? -7.626 5.064 8.703 1.00 93.12 98 SER A C 1
ATOM 769 O O . SER A 1 98 ? -7.627 3.845 8.505 1.00 93.12 98 SER A O 1
ATOM 771 N N . TYR A 1 99 ? -8.472 5.883 8.082 1.00 92.62 99 TYR A N 1
ATOM 772 C CA . TYR A 1 99 ? -9.255 5.446 6.932 1.00 92.62 99 TYR A CA 1
ATOM 773 C C . TYR A 1 99 ? -9.166 6.431 5.772 1.00 92.62 99 TYR A C 1
ATOM 775 O O . TYR A 1 99 ? -8.917 7.622 5.953 1.00 92.62 99 TYR A O 1
ATOM 783 N N . ALA A 1 100 ? -9.384 5.906 4.573 1.00 89.94 100 ALA A N 1
ATOM 784 C CA . ALA A 1 100 ? -9.506 6.674 3.343 1.00 89.94 100 ALA A CA 1
ATOM 785 C C . ALA A 1 100 ? -10.782 6.262 2.603 1.00 89.94 100 ALA A C 1
ATOM 787 O O . ALA A 1 100 ? -11.204 5.104 2.692 1.00 89.94 100 ALA A O 1
ATOM 788 N N . HIS A 1 101 ? -11.390 7.185 1.859 1.00 87.88 101 HIS A N 1
ATOM 789 C CA . HIS A 1 101 ? -12.537 6.856 1.011 1.00 87.88 101 HIS A CA 1
ATOM 790 C C . HIS A 1 101 ? -12.131 5.893 -0.111 1.00 87.88 101 HIS A C 1
ATOM 792 O O . HIS A 1 101 ? -11.051 5.995 -0.696 1.00 87.88 101 HIS A O 1
ATOM 798 N N . PHE A 1 102 ? -13.010 4.940 -0.413 1.00 83.12 102 PHE A N 1
ATOM 799 C CA . PHE A 1 102 ? -12.787 3.904 -1.412 1.00 83.12 102 PHE A CA 1
ATOM 800 C C . PHE A 1 102 ? -14.053 3.674 -2.243 1.00 83.12 102 PHE A C 1
ATOM 802 O O . PHE A 1 102 ? -14.776 2.695 -2.074 1.00 83.12 102 PHE A O 1
ATOM 809 N N . GLY A 1 103 ? -14.322 4.593 -3.168 1.00 80.50 103 GLY A N 1
ATOM 810 C CA . GLY A 1 103 ? -15.603 4.638 -3.874 1.00 80.50 103 GLY A CA 1
ATOM 811 C C . GLY A 1 103 ? -16.697 5.307 -3.028 1.00 80.50 103 GLY A C 1
ATOM 812 O O . GLY A 1 103 ? -16.381 5.910 -2.003 1.00 80.50 103 GLY A O 1
ATOM 813 N N . PRO A 1 104 ? -17.969 5.237 -3.457 1.00 81.75 104 PRO A N 1
ATOM 814 C CA . PRO A 1 104 ? -19.041 6.050 -2.879 1.00 81.75 104 PRO A CA 1
ATOM 815 C C . PRO A 1 104 ? -19.375 5.675 -1.428 1.00 81.75 104 PRO A C 1
ATOM 817 O O . PRO A 1 104 ? -19.427 6.551 -0.574 1.00 81.75 104 PRO A O 1
ATOM 820 N N . ASN A 1 105 ? -19.518 4.377 -1.133 1.00 87.69 105 ASN A N 1
ATOM 821 C CA . ASN A 1 105 ? -20.046 3.893 0.153 1.00 87.69 105 ASN A CA 1
ATOM 822 C C . ASN A 1 105 ? -19.073 2.958 0.876 1.00 87.69 105 ASN A C 1
ATOM 824 O O . ASN A 1 105 ? -19.480 2.039 1.586 1.00 87.69 105 ASN A O 1
ATOM 828 N N . ARG A 1 106 ? -17.766 3.118 0.654 1.00 88.38 106 ARG A N 1
ATOM 829 C CA . ARG A 1 106 ? -16.769 2.293 1.339 1.00 88.38 106 ARG A CA 1
ATOM 830 C C . ARG A 1 106 ? -15.609 3.129 1.829 1.00 88.38 106 ARG A C 1
ATOM 832 O O . ARG A 1 106 ? -15.181 4.079 1.175 1.00 88.38 106 ARG A O 1
ATOM 839 N N . VAL A 1 107 ? -15.066 2.720 2.964 1.00 90.00 107 VAL A N 1
ATOM 840 C CA . VAL A 1 107 ? -13.820 3.252 3.506 1.00 90.00 107 VAL A CA 1
ATOM 841 C C . VAL A 1 107 ? -12.827 2.121 3.682 1.00 90.00 107 VAL A C 1
ATOM 843 O O . VAL A 1 107 ? -13.192 1.009 4.063 1.00 90.00 107 VAL A O 1
ATOM 846 N N . ARG A 1 108 ? -11.557 2.386 3.399 1.00 87.56 108 ARG A N 1
ATOM 847 C CA . ARG A 1 108 ? -10.482 1.422 3.608 1.00 87.56 108 ARG A CA 1
ATOM 848 C C . ARG A 1 108 ? -9.793 1.707 4.930 1.00 87.56 108 ARG A C 1
ATOM 850 O O . ARG A 1 108 ? -9.325 2.821 5.135 1.00 87.56 108 ARG A O 1
ATOM 857 N N . LEU A 1 109 ? -9.706 0.697 5.791 1.00 90.00 109 LEU A N 1
ATOM 858 C CA . LEU A 1 109 ? -8.952 0.772 7.039 1.00 90.00 109 LEU A CA 1
ATOM 859 C C . LEU A 1 109 ? -7.453 0.613 6.763 1.00 90.00 109 LEU A C 1
ATOM 861 O O . LEU A 1 109 ? -7.027 -0.297 6.045 1.00 90.00 109 LEU A O 1
ATOM 865 N N . HIS A 1 110 ? -6.655 1.467 7.389 1.00 89.81 110 HIS A N 1
ATOM 866 C CA . HIS A 1 110 ? -5.203 1.445 7.344 1.00 89.81 110 HIS A CA 1
ATOM 867 C C . HIS A 1 110 ? -4.627 1.364 8.759 1.00 89.81 110 HIS A C 1
ATOM 869 O O . HIS A 1 110 ? -5.202 1.872 9.722 1.00 89.81 110 HIS A O 1
ATOM 875 N N . PHE A 1 111 ? -3.476 0.701 8.873 1.00 91.56 111 PHE A N 1
ATOM 876 C CA . PHE A 1 111 ? -2.695 0.627 10.100 1.00 91.56 111 PHE A CA 1
ATOM 877 C C . PHE A 1 111 ? -1.280 1.123 9.832 1.00 91.56 111 PHE A C 1
ATOM 879 O O . PHE A 1 111 ? -0.625 0.667 8.891 1.00 91.56 111 PHE A O 1
ATOM 886 N N . HIS A 1 112 ? -0.803 2.014 10.691 1.00 86.94 112 HIS A N 1
ATOM 887 C CA . HIS A 1 112 ? 0.531 2.581 10.631 1.00 86.94 112 HIS A CA 1
ATOM 888 C C . HIS A 1 112 ? 1.204 2.406 11.988 1.00 86.94 112 HIS A C 1
ATOM 890 O O . HIS A 1 112 ? 0.722 2.894 13.009 1.00 86.94 112 HIS A O 1
ATOM 896 N N . ALA A 1 113 ? 2.340 1.709 11.996 1.00 77.75 113 ALA A N 1
ATOM 897 C CA . ALA A 1 113 ? 3.217 1.702 13.152 1.00 77.75 113 ALA A CA 1
ATOM 898 C C . ALA A 1 113 ? 3.818 3.107 13.279 1.00 77.75 113 ALA A C 1
ATOM 900 O O . ALA A 1 113 ? 4.681 3.477 12.487 1.00 77.75 113 ALA A O 1
ATOM 901 N N . GLY A 1 114 ? 3.308 3.914 14.213 1.00 69.06 114 GLY A N 1
ATOM 902 C CA . GLY A 1 114 ? 3.869 5.237 14.486 1.00 69.06 114 GLY A CA 1
ATOM 903 C C . GLY A 1 114 ? 5.377 5.152 14.752 1.00 69.06 114 GLY A C 1
ATOM 904 O O . GLY A 1 114 ? 5.861 4.187 15.341 1.00 69.06 114 GLY A O 1
ATOM 905 N N . SER A 1 115 ? 6.120 6.166 14.320 1.00 56.88 115 SER A N 1
ATOM 906 C CA . SER A 1 115 ? 7.586 6.163 14.202 1.00 56.88 115 SER A CA 1
ATOM 907 C C . SER A 1 115 ? 8.373 6.212 15.523 1.00 56.88 115 SER A C 1
ATOM 909 O O . SER A 1 115 ? 9.600 6.232 15.490 1.00 56.88 115 SER A O 1
ATOM 911 N N . HIS A 1 116 ? 7.717 6.215 16.688 1.00 56.94 116 HIS A N 1
ATOM 912 C CA . HIS A 1 116 ? 8.378 6.534 17.965 1.00 56.94 116 HIS A CA 1
ATOM 913 C C . HIS A 1 116 ? 7.998 5.637 19.148 1.00 56.94 116 HIS A C 1
ATOM 915 O O . HIS A 1 116 ? 8.130 6.053 20.298 1.00 56.94 116 HIS A O 1
ATOM 921 N N . LEU A 1 117 ? 7.527 4.412 18.910 1.00 62.88 117 LEU A N 1
ATOM 922 C CA . LEU A 1 117 ? 7.239 3.504 20.021 1.00 62.88 117 LEU A CA 1
ATOM 923 C C . LEU A 1 117 ? 8.467 2.647 20.357 1.00 62.88 117 LEU A C 1
ATOM 925 O O . LEU A 1 117 ? 8.993 1.940 19.502 1.00 62.88 117 LEU A O 1
ATOM 929 N N . LEU A 1 118 ? 8.897 2.702 21.624 1.00 71.31 118 LEU A N 1
ATOM 930 C CA . LEU A 1 118 ? 9.927 1.818 22.196 1.00 71.31 118 LEU A CA 1
ATOM 931 C C . LEU A 1 118 ? 9.498 0.342 22.167 1.00 71.31 118 LEU A C 1
ATOM 933 O O . LEU A 1 118 ? 10.334 -0.556 22.157 1.00 71.31 118 LEU A O 1
ATOM 937 N N . GLU A 1 119 ? 8.189 0.099 22.127 1.00 82.19 119 GLU A N 1
ATOM 938 C CA . GLU A 1 119 ? 7.582 -1.220 22.011 1.00 82.19 119 GLU A CA 1
ATOM 939 C C . GLU A 1 119 ? 6.751 -1.323 20.735 1.00 82.19 119 GLU A C 1
ATOM 941 O O . GLU A 1 119 ? 6.189 -0.338 20.256 1.00 82.19 119 GLU A O 1
ATOM 946 N N . SER A 1 120 ? 6.607 -2.541 20.206 1.00 88.38 120 SER A N 1
ATOM 947 C CA . SER A 1 120 ? 5.757 -2.774 19.038 1.00 88.38 120 SER A CA 1
ATOM 948 C C . SER A 1 120 ? 4.341 -2.218 19.267 1.00 88.38 120 SER A C 1
ATOM 950 O O . SER A 1 120 ? 3.721 -2.533 20.290 1.00 88.38 120 SER A O 1
ATOM 952 N N . PRO A 1 121 ? 3.761 -1.472 18.307 1.00 91.31 121 PRO A N 1
ATOM 953 C CA . PRO A 1 121 ? 2.377 -1.019 18.411 1.00 91.31 121 PRO A CA 1
ATOM 954 C C . PRO A 1 121 ? 1.367 -2.175 18.516 1.00 91.31 121 PRO A C 1
ATOM 956 O O . PRO A 1 121 ? 0.246 -1.948 18.968 1.00 91.31 121 PRO A O 1
ATOM 959 N N . LEU A 1 122 ? 1.768 -3.393 18.120 1.00 93.88 122 LEU A N 1
ATOM 960 C CA . LEU A 1 122 ? 1.004 -4.641 18.229 1.00 93.88 122 LEU A CA 1
ATOM 961 C C . LEU A 1 122 ? 1.462 -5.529 19.406 1.00 93.88 122 LEU A C 1
ATOM 963 O O . LEU A 1 122 ? 1.126 -6.716 19.449 1.00 93.88 122 LEU A O 1
ATOM 967 N N . SER A 1 123 ? 2.224 -5.000 20.370 1.00 93.25 123 SER A N 1
ATOM 968 C CA . SER A 1 123 ? 2.549 -5.714 21.614 1.00 93.25 123 SER A CA 1
ATOM 969 C C . SER A 1 123 ? 1.289 -5.973 22.448 1.00 93.25 123 SER A C 1
ATOM 971 O O . SER A 1 123 ? 0.276 -5.283 22.301 1.00 93.25 123 SER A O 1
ATOM 973 N N . ILE A 1 124 ? 1.335 -6.978 23.330 1.00 94.31 124 ILE A N 1
ATOM 974 C CA . ILE A 1 124 ? 0.209 -7.276 24.229 1.00 94.31 124 ILE A CA 1
ATOM 975 C C . ILE A 1 124 ? -0.095 -6.093 25.161 1.00 94.31 124 ILE A C 1
ATOM 977 O O . ILE A 1 124 ? -1.258 -5.772 25.383 1.00 94.31 124 ILE A O 1
ATOM 981 N N . ALA A 1 125 ? 0.944 -5.373 25.602 1.00 93.19 125 ALA A N 1
ATOM 982 C CA . ALA A 1 125 ? 0.825 -4.181 26.439 1.00 93.19 125 ALA A CA 1
ATOM 983 C C . ALA A 1 125 ? 0.020 -3.056 25.762 1.00 93.19 125 ALA A C 1
ATOM 985 O O . ALA A 1 125 ? -0.685 -2.301 26.430 1.00 93.19 125 ALA A O 1
ATOM 986 N N . ASN A 1 126 ? 0.067 -2.980 24.429 1.00 92.94 126 ASN A N 1
ATOM 987 C CA . ASN A 1 126 ? -0.638 -1.969 23.648 1.00 92.94 126 ASN A CA 1
ATOM 988 C C . ASN A 1 126 ? -2.053 -2.384 23.211 1.00 92.94 126 ASN A C 1
ATOM 990 O O . ASN A 1 126 ? -2.764 -1.557 22.643 1.00 92.94 126 ASN A O 1
ATOM 994 N N . GLU A 1 127 ? -2.500 -3.620 23.468 1.00 94.25 127 GLU A N 1
ATOM 995 C CA . GLU A 1 127 ? -3.778 -4.128 22.944 1.00 94.25 127 GLU A CA 1
ATOM 996 C C . GLU A 1 127 ? -4.968 -3.239 23.321 1.00 94.25 127 GLU A C 1
ATOM 998 O O . GLU A 1 127 ? -5.710 -2.792 22.444 1.00 94.25 127 GLU A O 1
ATOM 1003 N N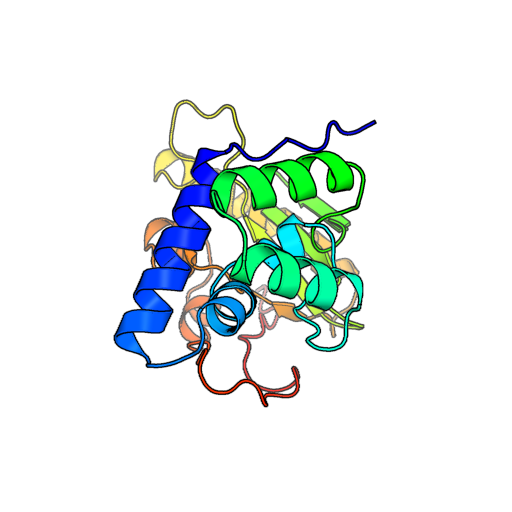 . SER A 1 128 ? -5.136 -2.942 24.610 1.00 95.06 128 SER A N 1
ATOM 1004 C CA . SER A 1 128 ? -6.266 -2.142 25.092 1.00 95.06 128 SER A CA 1
ATOM 1005 C C . SER A 1 128 ? -6.269 -0.732 24.501 1.00 95.06 128 SER A C 1
ATOM 1007 O O . SER A 1 128 ? -7.332 -0.177 24.229 1.00 95.06 128 SER A O 1
ATOM 1009 N N . LEU A 1 129 ? -5.088 -0.147 24.273 1.00 94.44 129 LEU A N 1
ATOM 1010 C CA . LEU A 1 129 ? -4.960 1.154 23.620 1.00 94.44 129 LEU A CA 1
ATOM 1011 C C . LEU A 1 129 ? -5.354 1.072 22.142 1.00 94.44 129 LEU A C 1
ATOM 1013 O O . LEU A 1 129 ? -6.176 1.866 21.691 1.00 94.44 129 LEU A O 1
ATOM 1017 N N . ARG A 1 130 ? -4.840 0.078 21.409 1.00 95.44 130 ARG A N 1
ATOM 1018 C CA . ARG A 1 130 ? -5.167 -0.126 19.992 1.00 95.44 130 ARG A CA 1
ATOM 1019 C C . ARG A 1 130 ? -6.655 -0.399 19.774 1.00 95.44 130 ARG A C 1
ATOM 1021 O O . ARG A 1 130 ? -7.228 0.146 18.836 1.00 95.44 130 ARG A O 1
ATOM 1028 N N . ARG A 1 131 ? -7.307 -1.172 20.651 1.00 95.94 131 ARG A N 1
ATOM 1029 C CA . ARG A 1 131 ? -8.764 -1.382 20.591 1.00 95.94 131 ARG A CA 1
ATOM 1030 C C . ARG A 1 131 ? -9.533 -0.071 20.747 1.00 95.94 131 ARG A C 1
ATOM 1032 O O . ARG A 1 131 ? -10.427 0.186 19.955 1.00 95.94 131 ARG A O 1
ATOM 1039 N N . ARG A 1 132 ? -9.160 0.789 21.704 1.00 96.44 132 ARG A N 1
ATOM 1040 C CA . ARG A 1 132 ? -9.808 2.104 21.887 1.00 96.44 132 ARG A CA 1
ATOM 1041 C C . ARG A 1 132 ? -9.635 3.027 20.684 1.00 96.44 132 ARG A C 1
ATOM 1043 O O . ARG A 1 132 ? -10.583 3.714 20.310 1.00 96.44 132 ARG A O 1
ATOM 1050 N N . GLU A 1 133 ? -8.446 3.047 20.089 1.00 95.81 133 GLU A N 1
ATOM 1051 C CA . GLU A 1 133 ? -8.180 3.823 18.873 1.00 95.81 133 GLU A CA 1
ATOM 1052 C C . GLU A 1 133 ? -9.050 3.337 17.711 1.00 95.81 133 GLU A C 1
ATOM 1054 O O . GLU A 1 133 ? -9.728 4.142 17.075 1.00 95.81 133 GLU A O 1
ATOM 1059 N N . LEU A 1 134 ? -9.096 2.019 17.491 1.00 94.75 134 LEU A N 1
ATOM 1060 C CA . LEU A 1 134 ? -9.918 1.413 16.448 1.00 94.75 134 LEU A CA 1
ATOM 1061 C C . LEU A 1 134 ? -11.412 1.672 16.679 1.00 94.75 134 LEU A C 1
ATOM 1063 O O . LEU A 1 134 ? -12.099 2.079 15.750 1.00 94.75 134 LEU A O 1
ATOM 1067 N N . THR A 1 135 ? -11.916 1.501 17.905 1.00 95.25 135 THR A N 1
ATOM 1068 C CA . THR A 1 135 ? -13.313 1.811 18.246 1.00 95.25 135 THR A CA 1
ATOM 1069 C C . THR A 1 135 ? -13.634 3.277 17.979 1.00 95.25 135 THR A C 1
ATOM 1071 O O . THR A 1 135 ? -14.638 3.564 17.341 1.00 95.25 135 THR A O 1
ATOM 1074 N N . THR A 1 136 ? -12.773 4.205 18.404 1.00 96.62 136 THR A N 1
ATOM 1075 C CA . THR A 1 136 ? -12.971 5.641 18.149 1.00 96.62 136 THR A CA 1
ATOM 1076 C C . THR A 1 136 ? -13.036 5.937 16.651 1.00 96.62 136 THR A C 1
ATOM 1078 O O . THR A 1 136 ? -13.931 6.657 16.212 1.00 96.62 136 THR A O 1
ATOM 1081 N N . LEU A 1 137 ? -12.130 5.357 15.858 1.00 95.44 137 LEU A N 1
ATOM 1082 C CA . LEU A 1 137 ? -12.127 5.537 14.407 1.00 95.44 137 LEU A CA 1
ATOM 1083 C C . LEU A 1 137 ? -13.401 4.967 13.764 1.00 95.44 137 LEU A C 1
ATOM 1085 O O . LEU A 1 137 ? -14.015 5.619 12.927 1.00 95.44 137 LEU A O 1
ATOM 1089 N N . LEU A 1 138 ? -13.830 3.769 14.167 1.00 92.69 138 LEU A N 1
ATOM 1090 C CA . LEU A 1 138 ? -15.042 3.141 13.636 1.00 92.69 138 LEU A CA 1
ATOM 1091 C C . LEU A 1 138 ? -16.309 3.912 14.029 1.00 92.69 138 LEU A C 1
ATOM 1093 O O . LEU A 1 138 ? -17.212 4.036 13.207 1.00 92.69 138 LEU A O 1
ATOM 1097 N N . SER A 1 139 ? -16.353 4.500 15.227 1.00 93.81 139 SER A N 1
ATOM 1098 C CA . SER A 1 139 ? -17.436 5.403 15.625 1.00 93.81 139 SER A CA 1
ATOM 1099 C C . SER A 1 139 ? -17.508 6.643 14.733 1.00 93.81 139 SER A C 1
ATOM 1101 O O . SER A 1 139 ? -18.605 7.086 14.418 1.00 93.81 139 SER A O 1
ATOM 1103 N N . GLN A 1 140 ? -16.368 7.181 14.283 1.00 94.31 140 GLN A N 1
ATOM 1104 C CA . GLN A 1 140 ? -16.346 8.280 13.307 1.00 94.31 140 GLN A CA 1
ATOM 1105 C C . GLN A 1 140 ? -16.830 7.827 11.927 1.00 94.31 140 GLN A C 1
ATOM 1107 O O . GLN A 1 140 ? -17.577 8.545 11.273 1.00 94.31 140 GLN A O 1
ATOM 1112 N N . VAL A 1 141 ? -16.447 6.630 11.476 1.00 92.19 141 VAL A N 1
ATOM 1113 C CA . VAL A 1 141 ? -16.949 6.088 10.203 1.00 92.19 141 VAL A CA 1
ATOM 1114 C C . VAL A 1 141 ? -18.463 5.889 10.253 1.00 92.19 141 VAL A C 1
ATOM 1116 O O . VAL A 1 141 ? -19.150 6.198 9.285 1.00 92.19 141 VAL A O 1
ATOM 1119 N N . ALA A 1 142 ? -19.002 5.427 11.382 1.00 91.56 142 ALA A N 1
ATOM 1120 C CA . ALA A 1 142 ? -20.437 5.220 11.544 1.00 91.56 142 ALA A CA 1
ATOM 1121 C C . ALA A 1 142 ? -21.258 6.513 11.381 1.00 91.56 142 ALA A C 1
ATOM 1123 O O . ALA A 1 142 ? -22.425 6.442 11.000 1.00 91.56 142 ALA A O 1
ATOM 1124 N N . THR A 1 143 ? -20.672 7.698 11.608 1.00 93.50 143 THR A N 1
ATOM 1125 C CA . THR A 1 143 ? -21.373 8.972 11.369 1.00 93.50 143 THR A CA 1
ATOM 1126 C C . THR A 1 143 ? -21.448 9.358 9.892 1.00 93.50 143 THR A C 1
ATOM 1128 O O . THR A 1 143 ? -22.128 10.326 9.567 1.00 93.50 143 THR A O 1
ATOM 1131 N N . LEU A 1 144 ? -20.754 8.644 8.998 1.00 90.81 144 LEU A N 1
ATOM 1132 C CA . LEU A 1 144 ? -20.798 8.889 7.553 1.00 90.81 144 LEU A CA 1
ATOM 1133 C C . LEU A 1 144 ? -22.065 8.321 6.895 1.00 90.81 144 LEU A C 1
ATOM 1135 O O . LEU A 1 144 ? -22.452 8.795 5.832 1.00 90.81 144 LEU A O 1
ATOM 1139 N N . GLY A 1 145 ? -22.709 7.329 7.516 1.00 88.75 145 GLY A N 1
ATOM 1140 C CA . GLY A 1 145 ? -23.903 6.665 6.989 1.00 88.75 145 GLY A CA 1
ATOM 1141 C C . GLY A 1 145 ? -23.966 5.192 7.385 1.00 88.75 145 GLY A C 1
ATOM 1142 O O . GLY A 1 145 ? -22.940 4.546 7.592 1.00 88.75 145 GLY A O 1
ATOM 1143 N N . SER A 1 146 ? -25.179 4.643 7.496 1.00 84.94 146 SER A N 1
ATOM 1144 C CA . SER A 1 146 ? -25.397 3.230 7.847 1.00 84.94 146 SER A CA 1
ATOM 1145 C C . SER A 1 146 ? -25.086 2.257 6.705 1.00 84.94 146 SER A C 1
ATOM 1147 O O . SER A 1 146 ? -24.951 1.058 6.938 1.00 84.94 146 SER A O 1
ATOM 1149 N N . ASP A 1 147 ? -24.967 2.762 5.480 1.00 88.56 147 ASP A N 1
ATOM 1150 C CA . ASP A 1 147 ? -24.617 2.023 4.269 1.00 88.56 147 ASP A CA 1
ATOM 1151 C C . ASP A 1 147 ? -23.104 2.002 3.989 1.00 88.56 147 ASP A C 1
ATOM 1153 O O . ASP A 1 147 ? -22.655 1.294 3.083 1.00 88.56 147 ASP A O 1
ATOM 1157 N N . VAL A 1 148 ? -22.307 2.740 4.772 1.00 88.50 148 VAL A N 1
ATOM 1158 C CA . VAL A 1 148 ? -20.852 2.788 4.621 1.00 88.50 148 VAL A CA 1
ATOM 1159 C C . VAL A 1 148 ? -20.220 1.485 5.100 1.00 88.50 148 VAL A C 1
ATOM 1161 O O . VAL A 1 148 ? -20.322 1.098 6.263 1.00 88.50 148 VAL A O 1
ATOM 1164 N N . GLN A 1 149 ? -19.495 0.822 4.202 1.00 86.75 149 GLN A N 1
ATOM 1165 C CA . GLN A 1 149 ? -18.781 -0.415 4.502 1.00 86.75 149 GLN A CA 1
ATOM 1166 C C . GLN A 1 149 ? -17.311 -0.139 4.821 1.00 86.75 149 GLN A C 1
ATOM 1168 O O . GLN A 1 149 ? -16.592 0.487 4.037 1.00 86.75 149 GLN A O 1
ATOM 1173 N N . VAL A 1 150 ? -16.830 -0.673 5.943 1.00 85.31 150 VAL A N 1
ATOM 1174 C CA . VAL A 1 150 ? -15.396 -0.681 6.257 1.00 85.31 150 VAL A CA 1
ATOM 1175 C C . VAL A 1 150 ? -14.748 -1.898 5.618 1.00 85.31 150 VAL A C 1
ATOM 1177 O O . VAL A 1 150 ? -15.104 -3.038 5.911 1.00 85.31 150 VAL A O 1
ATOM 1180 N N . VAL A 1 151 ? -13.759 -1.638 4.775 1.00 81.19 151 VAL A N 1
ATOM 1181 C CA . VAL A 1 151 ? -12.997 -2.639 4.039 1.00 81.19 151 VAL A CA 1
ATOM 1182 C C . VAL A 1 151 ? -11.610 -2.782 4.658 1.00 81.19 151 VAL A C 1
ATOM 1184 O O . VAL A 1 151 ? -10.825 -1.830 4.705 1.00 81.19 151 VAL A O 1
ATOM 1187 N N . GLY A 1 152 ? -11.289 -4.000 5.092 1.00 74.69 152 GLY A N 1
ATOM 1188 C CA . GLY A 1 152 ? -9.949 -4.386 5.521 1.00 74.69 152 GLY A CA 1
ATOM 1189 C C . GLY A 1 152 ? -9.205 -5.100 4.399 1.00 74.69 152 GLY A C 1
ATOM 1190 O O . GLY A 1 152 ? -9.657 -6.128 3.913 1.00 74.69 152 GLY A O 1
ATOM 1191 N N . ALA A 1 153 ? -8.045 -4.581 3.999 1.00 74.62 153 ALA A N 1
ATOM 1192 C CA . ALA A 1 153 ? -7.151 -5.250 3.052 1.00 74.62 153 ALA A CA 1
ATOM 1193 C C . ALA A 1 153 ? -5.703 -5.023 3.496 1.00 74.62 153 ALA A C 1
ATOM 1195 O O . ALA A 1 153 ? -5.018 -4.123 2.993 1.00 74.62 153 ALA A O 1
ATOM 1196 N N . SER A 1 154 ? -5.291 -5.801 4.501 1.00 81.56 154 SER A N 1
ATOM 1197 C CA . SER A 1 154 ? -3.991 -5.713 5.163 1.00 81.56 154 SER A CA 1
ATOM 1198 C C . SER A 1 154 ? -3.362 -7.095 5.308 1.00 81.56 154 SER A C 1
ATOM 1200 O O . SER A 1 154 ? -3.996 -8.030 5.788 1.00 81.56 154 SER A O 1
ATOM 1202 N N . TRP A 1 155 ? -2.078 -7.212 4.975 1.00 81.94 155 TRP A N 1
ATOM 1203 C CA . TRP A 1 155 ? -1.304 -8.432 5.226 1.00 81.94 155 TRP A CA 1
ATOM 1204 C C . TRP A 1 155 ? -1.201 -8.763 6.724 1.00 81.94 155 TRP A C 1
ATOM 1206 O O . TRP A 1 155 ? -0.962 -9.914 7.088 1.00 81.94 155 TRP A O 1
ATOM 1216 N N . LEU A 1 156 ? -1.415 -7.769 7.595 1.00 89.06 156 LEU A N 1
ATOM 1217 C CA . LEU A 1 156 ? -1.367 -7.932 9.045 1.00 89.06 156 LEU A CA 1
ATOM 1218 C C . LEU A 1 156 ? -2.441 -8.893 9.565 1.00 89.06 156 LEU A C 1
ATOM 1220 O O . LEU A 1 156 ? -2.271 -9.420 10.657 1.00 89.06 156 LEU A O 1
ATOM 1224 N N . TYR A 1 157 ? -3.501 -9.193 8.803 1.00 88.88 157 TYR A N 1
ATOM 1225 C CA . TYR A 1 157 ? -4.481 -10.219 9.192 1.00 88.88 157 TYR A CA 1
ATOM 1226 C C . TYR A 1 157 ? -3.892 -11.634 9.304 1.00 88.88 157 TYR A C 1
ATOM 1228 O O . TYR A 1 157 ? -4.536 -12.505 9.887 1.00 88.88 157 TYR A O 1
ATOM 1236 N N . ASN A 1 158 ? -2.663 -11.854 8.825 1.00 87.44 158 ASN A N 1
ATOM 1237 C CA . ASN A 1 158 ? -1.899 -13.079 9.071 1.00 87.44 158 ASN A CA 1
ATOM 1238 C C . ASN A 1 158 ? -1.263 -13.129 10.472 1.00 87.44 158 ASN A C 1
ATOM 1240 O O . ASN A 1 158 ? -0.790 -14.176 10.904 1.00 87.44 158 ASN A O 1
ATOM 1244 N N . LEU A 1 159 ? -1.236 -12.011 11.201 1.00 91.31 159 LEU A N 1
ATOM 1245 C CA . LEU A 1 159 ? -0.647 -11.918 12.532 1.00 91.31 159 LEU A CA 1
ATOM 1246 C C . LEU A 1 159 ? -1.735 -12.036 13.597 1.00 91.31 159 LEU A C 1
ATOM 1248 O O . LEU A 1 159 ? -2.647 -11.207 13.663 1.00 91.31 159 LEU A O 1
ATOM 1252 N N . SER A 1 160 ? -1.598 -13.003 14.507 1.00 92.94 160 SER A N 1
ATOM 1253 C CA . SER A 1 160 ? -2.493 -13.142 15.668 1.00 92.94 160 SER A CA 1
ATOM 1254 C C . SER A 1 160 ? -2.577 -11.851 16.492 1.00 92.94 160 SER A C 1
ATOM 1256 O O . SER A 1 160 ? -3.637 -11.503 17.011 1.00 92.94 160 SER A O 1
ATOM 1258 N N . SER A 1 161 ? -1.481 -11.090 16.542 1.00 94.69 161 SER A N 1
ATOM 1259 C CA . SER A 1 161 ? -1.398 -9.818 17.254 1.00 94.69 161 SER A CA 1
ATOM 1260 C C . SER A 1 161 ? -2.230 -8.687 16.663 1.00 94.69 161 SER A C 1
ATOM 1262 O O . SER A 1 161 ? -2.663 -7.811 17.406 1.00 94.69 161 SER A O 1
ATOM 1264 N N . TYR A 1 162 ? -2.479 -8.709 15.356 1.00 94.62 162 TYR A N 1
ATOM 1265 C CA . TYR A 1 162 ? -3.382 -7.767 14.706 1.00 94.62 162 TYR A CA 1
ATOM 1266 C C . TYR A 1 162 ? -4.820 -8.283 14.739 1.00 94.62 162 TYR A C 1
ATOM 1268 O O . TYR A 1 162 ? -5.727 -7.533 15.086 1.00 94.62 162 TYR A O 1
ATOM 1276 N N . ARG A 1 163 ? -5.027 -9.580 14.456 1.00 93.75 163 ARG A N 1
ATOM 1277 C CA . ARG A 1 163 ? -6.358 -10.214 14.457 1.00 93.75 163 ARG A CA 1
ATOM 1278 C C . ARG A 1 163 ? -7.085 -10.024 15.781 1.00 93.75 163 ARG A C 1
ATOM 1280 O O . ARG A 1 163 ? -8.263 -9.689 15.774 1.00 93.75 163 ARG A O 1
ATOM 1287 N N . ARG A 1 164 ? -6.375 -10.161 16.908 1.00 94.88 164 ARG A N 1
ATOM 1288 C CA . ARG A 1 164 ? -6.983 -10.015 18.235 1.00 94.88 164 ARG A CA 1
ATOM 1289 C C . ARG A 1 164 ? -7.637 -8.653 18.443 1.00 94.88 164 ARG A C 1
ATOM 1291 O O . ARG A 1 164 ? -8.548 -8.571 19.244 1.00 94.88 164 ARG A O 1
ATOM 1298 N N . LEU A 1 165 ? -7.226 -7.601 17.729 1.00 94.69 165 LEU A N 1
ATOM 1299 C CA . LEU A 1 165 ? -7.797 -6.257 17.882 1.00 94.69 165 LEU A CA 1
ATOM 1300 C C . LEU A 1 165 ? -9.257 -6.162 17.423 1.00 94.69 165 LEU A C 1
ATOM 1302 O O . LEU A 1 165 ? -9.958 -5.240 17.839 1.00 94.69 165 LEU A O 1
ATOM 1306 N N . PHE A 1 166 ? -9.717 -7.106 16.604 1.00 92.00 166 PHE A N 1
ATOM 1307 C CA . PHE A 1 166 ? -11.049 -7.098 16.016 1.00 92.00 166 PHE A CA 1
ATOM 1308 C C . PHE A 1 166 ? -11.987 -8.100 16.709 1.00 92.00 166 PHE A C 1
ATOM 1310 O O . PHE A 1 166 ? -11.518 -9.057 17.329 1.00 92.00 166 PHE A O 1
ATOM 1317 N N . PRO A 1 167 ? -13.313 -7.902 16.610 1.00 87.25 167 PRO A N 1
ATOM 1318 C CA . PRO A 1 167 ? -14.294 -8.894 17.038 1.00 87.25 167 PRO A CA 1
ATOM 1319 C C . PRO A 1 167 ? -14.196 -10.189 16.222 1.00 87.25 167 PRO A C 1
ATOM 1321 O O . PRO A 1 167 ? -13.935 -10.150 15.018 1.00 87.25 167 PRO A O 1
ATOM 1324 N N . GLU A 1 168 ? -14.497 -11.325 16.850 1.00 87.06 168 GLU A N 1
ATOM 1325 C CA . GLU A 1 168 ? -14.462 -12.635 16.185 1.00 87.06 168 GLU A CA 1
ATOM 1326 C C . GLU A 1 168 ? -15.348 -12.719 14.927 1.00 87.06 168 GLU A C 1
ATOM 1328 O O . GLU A 1 168 ? -14.859 -13.208 13.909 1.00 87.06 168 GLU A O 1
ATOM 1333 N N . PRO A 1 169 ? -16.585 -12.171 14.902 1.00 84.19 169 PRO A N 1
ATOM 1334 C CA . PRO A 1 169 ? -17.404 -12.191 13.687 1.00 84.19 169 PRO A CA 1
ATOM 1335 C C . PRO A 1 169 ? -16.745 -11.503 12.485 1.00 84.19 169 PRO A C 1
ATOM 1337 O O . PRO A 1 169 ? -16.942 -11.925 11.350 1.00 84.19 169 PRO A O 1
ATOM 1340 N N . TYR A 1 170 ? -15.936 -10.464 12.721 1.00 82.81 170 TYR A N 1
ATOM 1341 C CA . TYR A 1 170 ? -15.189 -9.804 11.653 1.00 82.81 170 TYR A CA 1
ATOM 1342 C C . TYR A 1 170 ? -14.022 -10.655 11.160 1.00 82.81 170 TYR A C 1
ATOM 1344 O O . TYR A 1 170 ? -13.783 -10.771 9.964 1.00 82.81 170 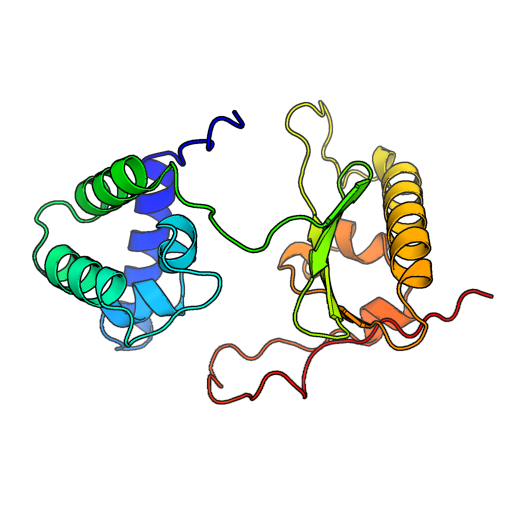TYR A O 1
ATOM 1352 N N . ILE A 1 171 ? -13.285 -11.262 12.086 1.00 87.62 171 ILE A N 1
ATOM 1353 C CA . ILE A 1 171 ? -12.158 -12.124 11.738 1.00 87.62 171 ILE A CA 1
ATOM 1354 C C . ILE A 1 171 ? -12.626 -13.364 10.972 1.00 87.62 171 ILE A C 1
ATOM 1356 O O . ILE A 1 171 ? -11.969 -13.780 10.019 1.00 87.62 171 ILE A O 1
ATOM 1360 N N . SER A 1 172 ? -13.777 -13.911 11.355 1.00 86.38 172 SER A N 1
ATOM 1361 C CA . SER A 1 172 ? -14.419 -15.038 10.683 1.00 86.38 172 SER A CA 1
ATOM 1362 C C . SER A 1 172 ? -14.985 -14.686 9.302 1.00 86.38 172 SER A C 1
ATOM 1364 O O . SER A 1 172 ? -15.189 -15.590 8.499 1.00 86.38 172 SER A O 1
ATOM 1366 N N . SER A 1 173 ? -15.233 -13.406 8.997 1.00 81.81 173 SER A N 1
ATOM 1367 C CA . SER A 1 173 ? -15.726 -12.997 7.675 1.00 81.81 173 SER A CA 1
ATOM 1368 C C . SER A 1 173 ? -14.615 -12.754 6.654 1.00 81.81 173 SER A C 1
ATOM 1370 O O . SER A 1 173 ? -14.917 -12.606 5.470 1.00 81.81 173 SER A O 1
ATOM 1372 N N . LEU A 1 174 ? -13.345 -12.714 7.085 1.00 79.88 174 LEU A N 1
ATOM 1373 C CA . LEU A 1 174 ? -12.205 -12.483 6.200 1.00 79.88 174 LEU A CA 1
ATOM 1374 C C . LEU A 1 174 ? -12.163 -13.533 5.083 1.00 79.88 174 LEU A C 1
ATOM 1376 O O . LEU A 1 174 ? -12.125 -14.733 5.346 1.00 79.88 174 LEU A O 1
ATOM 1380 N N . VAL A 1 175 ? -12.117 -13.060 3.839 1.00 73.75 175 VAL A N 1
ATOM 1381 C CA . VAL A 1 175 ? -11.908 -13.894 2.653 1.00 73.75 175 VAL A CA 1
ATOM 1382 C C . VAL A 1 175 ? -10.508 -13.667 2.101 1.00 73.75 175 VAL A C 1
ATOM 1384 O O . VAL A 1 175 ? -9.992 -12.545 2.134 1.00 73.75 175 VAL A O 1
ATOM 1387 N N . ASP A 1 176 ? -9.895 -14.729 1.585 1.00 66.00 176 ASP A N 1
ATOM 1388 C CA . ASP A 1 176 ? -8.613 -14.617 0.901 1.00 66.00 176 ASP A CA 1
ATOM 1389 C C . ASP A 1 176 ? -8.777 -13.821 -0.393 1.00 66.00 176 ASP A C 1
ATOM 1391 O O . ASP A 1 176 ? -9.645 -14.091 -1.226 1.00 66.00 176 ASP A O 1
ATOM 1395 N N . VAL A 1 177 ? -7.906 -12.831 -0.579 1.00 61.03 177 VAL A N 1
ATOM 1396 C CA . VAL A 1 177 ? -7.853 -12.075 -1.828 1.00 61.03 177 VAL A CA 1
ATOM 1397 C C . VAL A 1 177 ? -7.052 -12.903 -2.825 1.00 61.03 177 VAL A C 1
ATOM 1399 O O . VAL A 1 177 ? -5.823 -12.953 -2.760 1.00 61.03 177 VAL A O 1
ATOM 1402 N N . ASN A 1 178 ? -7.742 -13.577 -3.744 1.00 50.31 178 ASN A N 1
ATOM 1403 C CA . ASN A 1 178 ? -7.085 -14.373 -4.771 1.00 50.31 178 ASN A CA 1
ATOM 1404 C C . ASN A 1 178 ? -6.439 -13.437 -5.810 1.00 50.31 178 ASN A C 1
ATOM 1406 O O . ASN A 1 178 ? -7.114 -12.843 -6.647 1.00 50.31 178 ASN A O 1
ATOM 1410 N N . TYR A 1 179 ? -5.117 -13.260 -5.731 1.00 44.72 179 TYR A N 1
ATOM 1411 C CA . TYR A 1 179 ? -4.372 -12.287 -6.546 1.00 44.72 179 TYR A CA 1
ATOM 1412 C C . TYR A 1 179 ? -4.356 -12.603 -8.052 1.00 44.72 179 TYR A C 1
ATOM 1414 O O . TYR A 1 179 ? -4.055 -11.712 -8.850 1.00 44.72 179 TYR A O 1
ATOM 1422 N N . LEU A 1 180 ? -4.671 -13.845 -8.436 1.00 36.94 180 LEU A N 1
ATOM 1423 C CA . LEU A 1 180 ? -4.613 -14.329 -9.818 1.00 36.94 180 LEU A CA 1
ATOM 1424 C C . LEU A 1 180 ? -5.854 -13.981 -10.652 1.00 36.94 180 LEU A C 1
ATOM 1426 O O . LEU A 1 180 ? -5.784 -14.041 -11.876 1.00 36.94 180 LEU A O 1
ATOM 1430 N N . ASP A 1 181 ? -6.958 -13.562 -10.030 1.00 37.97 181 ASP A N 1
ATOM 1431 C CA . ASP A 1 181 ? -8.192 -13.232 -10.746 1.00 37.97 181 ASP A CA 1
ATOM 1432 C C . ASP A 1 181 ? -8.359 -11.710 -10.889 1.00 37.97 181 ASP A C 1
ATOM 1434 O O . ASP A 1 181 ? -9.197 -11.055 -10.268 1.00 37.97 181 ASP A O 1
ATOM 1438 N N . ARG A 1 182 ? -7.501 -11.086 -11.706 1.00 41.22 182 ARG A N 1
ATOM 1439 C CA . ARG A 1 182 ? -7.601 -9.652 -12.046 1.00 41.22 182 ARG A CA 1
ATOM 1440 C C . ARG A 1 182 ? -8.646 -9.365 -13.130 1.00 41.22 182 ARG A C 1
ATOM 1442 O O . ARG A 1 182 ? -8.422 -8.545 -14.017 1.00 41.22 182 ARG A O 1
ATOM 1449 N N . ARG A 1 183 ? -9.810 -10.009 -13.030 1.00 34.12 183 ARG A N 1
ATOM 1450 C CA . ARG A 1 183 ? -11.071 -9.566 -13.650 1.00 34.12 183 ARG A CA 1
ATOM 1451 C C . ARG A 1 183 ? -12.202 -9.412 -12.633 1.00 34.12 183 ARG A C 1
ATOM 1453 O O . ARG A 1 183 ? -13.366 -9.431 -13.008 1.00 34.12 183 ARG A O 1
ATOM 1460 N N . ILE A 1 184 ? -11.885 -9.237 -11.354 1.00 33.03 184 ILE A N 1
ATOM 1461 C CA . ILE A 1 184 ? -12.923 -9.008 -10.352 1.00 33.03 184 ILE A CA 1
ATOM 1462 C C . ILE A 1 184 ? -13.241 -7.514 -10.296 1.00 33.03 184 ILE A C 1
ATOM 1464 O O . ILE A 1 184 ? -12.520 -6.712 -9.692 1.00 33.03 184 ILE A O 1
ATOM 1468 N N . ASP A 1 185 ? -14.348 -7.160 -10.952 1.00 34.00 185 ASP A N 1
ATOM 1469 C CA . ASP A 1 185 ? -15.137 -5.982 -10.620 1.00 34.00 185 ASP A CA 1
ATOM 1470 C C . ASP A 1 185 ? -15.262 -5.893 -9.100 1.00 34.00 185 ASP A C 1
ATOM 1472 O O . ASP A 1 185 ? -15.658 -6.835 -8.416 1.00 34.00 185 ASP A O 1
ATOM 1476 N N . SER A 1 186 ? -14.875 -4.744 -8.555 1.00 40.00 186 SER A N 1
ATOM 1477 C CA . SER A 1 186 ? -14.644 -4.528 -7.126 1.00 40.00 186 SER A CA 1
ATOM 1478 C C . SER A 1 186 ? -15.892 -4.609 -6.231 1.00 40.00 186 SER A C 1
ATOM 1480 O O . SER A 1 186 ? -15.875 -4.071 -5.129 1.00 40.00 186 SER A O 1
ATOM 1482 N N . ALA A 1 187 ? -16.971 -5.256 -6.659 1.00 38.62 187 ALA A N 1
ATOM 1483 C CA . ALA A 1 187 ? -18.190 -5.423 -5.886 1.00 38.62 187 ALA A CA 1
ATOM 1484 C C . ALA A 1 187 ? -18.158 -6.626 -4.925 1.00 38.62 187 ALA A C 1
ATOM 1486 O O . ALA A 1 187 ? -18.728 -6.492 -3.845 1.00 38.62 187 ALA A O 1
ATOM 1487 N N . GLU A 1 188 ? -17.477 -7.737 -5.239 1.00 36.81 188 GLU A N 1
ATOM 1488 C CA . GLU A 1 188 ? -17.935 -9.036 -4.702 1.00 36.81 188 GLU A CA 1
ATOM 1489 C C . GLU A 1 188 ? -17.104 -9.768 -3.637 1.00 36.81 188 GLU A C 1
ATOM 1491 O O . GLU A 1 188 ? -17.648 -10.687 -3.036 1.00 36.81 188 GLU A O 1
ATOM 1496 N N . LEU A 1 189 ? -15.858 -9.413 -3.305 1.00 37.97 189 LEU A N 1
ATOM 1497 C CA . LEU A 1 189 ? -15.086 -10.247 -2.355 1.00 37.97 189 LEU A CA 1
ATOM 1498 C C . LEU A 1 189 ? -14.266 -9.458 -1.337 1.00 37.97 189 LEU A C 1
ATOM 1500 O O . LEU A 1 189 ? -13.043 -9.563 -1.300 1.00 37.97 189 LEU A O 1
ATOM 1504 N N . LEU A 1 190 ? -14.933 -8.677 -0.482 1.00 42.69 190 LEU A N 1
ATOM 1505 C CA . LEU A 1 190 ? -14.296 -8.114 0.711 1.00 42.69 190 LEU A CA 1
ATOM 1506 C C . LEU A 1 190 ? -15.213 -8.250 1.939 1.00 42.69 190 LEU A C 1
ATOM 1508 O O . LEU A 1 190 ? -16.413 -7.993 1.828 1.00 42.69 190 LEU A O 1
ATOM 1512 N N . PRO A 1 191 ? -14.666 -8.627 3.109 1.00 41.47 191 PRO A N 1
ATOM 1513 C CA . PRO A 1 191 ? -15.428 -8.749 4.347 1.00 41.47 191 PRO A CA 1
ATOM 1514 C C . PRO A 1 191 ? -16.032 -7.402 4.740 1.00 41.47 191 PRO A C 1
ATOM 1516 O O . PRO A 1 191 ? -15.317 -6.411 4.906 1.00 41.47 191 PRO A O 1
ATOM 1519 N N . VAL A 1 192 ? -17.353 -7.376 4.909 1.00 37.41 192 VAL A N 1
ATOM 1520 C CA . VAL A 1 192 ? -18.101 -6.213 5.392 1.00 37.41 192 VAL A CA 1
ATOM 1521 C C . VAL A 1 192 ? -18.126 -6.259 6.918 1.00 37.41 192 VAL A C 1
ATOM 1523 O O . VAL A 1 192 ? -18.621 -7.221 7.506 1.00 37.41 192 VAL A O 1
ATOM 1526 N N . LEU A 1 193 ? -17.636 -5.208 7.579 1.00 40.22 193 LEU A N 1
ATOM 1527 C CA . LEU A 1 193 ? -18.045 -4.925 8.958 1.00 40.22 193 LEU A CA 1
ATOM 1528 C C . LEU A 1 193 ? -19.503 -4.471 8.923 1.00 40.22 193 LEU A C 1
ATOM 1530 O O . LEU A 1 193 ? -19.777 -3.300 8.679 1.00 40.22 193 LEU A O 1
ATOM 1534 N N . SER A 1 194 ? -20.441 -5.394 9.139 1.00 34.78 194 SER A N 1
ATOM 1535 C CA . SER A 1 194 ? -21.784 -4.995 9.553 1.00 34.78 194 SER A CA 1
ATOM 1536 C C . SER A 1 194 ? -21.691 -4.589 11.019 1.00 34.78 194 SER A C 1
ATOM 1538 O O . SER A 1 194 ? -21.212 -5.354 11.858 1.00 34.78 194 SER A O 1
ATOM 1540 N N . CYS A 1 195 ? -22.048 -3.342 11.305 1.00 29.45 195 CYS A N 1
ATOM 1541 C CA . CYS A 1 195 ? -21.981 -2.761 12.635 1.00 29.45 195 CYS A CA 1
ATOM 1542 C C . CYS A 1 195 ? -22.995 -3.466 13.554 1.00 29.45 195 CYS A C 1
ATOM 1544 O O . CYS A 1 195 ? -24.140 -3.045 13.667 1.00 29.45 195 CYS A O 1
ATOM 1546 N N . CYS A 1 196 ? -22.588 -4.549 14.215 1.00 25.75 196 CYS A N 1
ATOM 1547 C CA . CYS A 1 196 ? -23.289 -5.073 15.384 1.00 25.75 196 CYS A CA 1
ATOM 1548 C C . CYS A 1 196 ? -22.583 -4.544 16.633 1.00 25.75 196 CYS A C 1
ATOM 1550 O O . CYS A 1 196 ? -21.805 -5.249 17.271 1.00 25.75 196 CYS A O 1
ATOM 1552 N N . LEU A 1 197 ? -22.821 -3.268 16.938 1.00 24.25 197 LEU A N 1
ATOM 1553 C CA . LEU A 1 197 ? -22.607 -2.738 18.279 1.00 24.25 197 LEU A CA 1
ATOM 1554 C C . LEU A 1 197 ? -23.882 -3.028 19.079 1.00 24.25 197 LEU A C 1
ATOM 1556 O O . LEU A 1 197 ? -24.911 -2.393 18.852 1.00 24.25 197 LEU A O 1
ATOM 1560 N N . ALA A 1 198 ? -23.799 -4.021 19.961 1.00 25.50 198 ALA A N 1
ATOM 1561 C CA . ALA A 1 198 ? -24.646 -4.149 21.141 1.00 25.50 198 ALA A CA 1
ATOM 1562 C C . ALA A 1 198 ? -23.748 -3.981 22.370 1.00 25.50 198 ALA A C 1
ATOM 1564 O O . ALA A 1 198 ? -22.608 -4.502 22.323 1.00 25.50 198 ALA A O 1
#